Protein AF-A0A662ZJC2-F1 (afdb_monomer_lite)

Foldseek 3Di:
DDDDDDDQDQFKDKDKAAQQDFQLNVQLSCCQRLVWGKFWFAADPVRAADADDPTHTDDRRHGLCRQAPPHHHPGIFIDMDGQQDFQLVVQVRCCVGSRIHMFIAQSLNPGTDDRGDGSNVSVVPDDPQKWKFPDFQAQADFQQSRQVSVCVRLPQKTKWWWQADQAPLHGDDDPRTDTDDRRDGVCRRFHHPQRHGGHIDMGGQQDFQLVVQVCCCVRHRIRMFMAGPPPRHGDDRRDGSVVSNVD

Secondary structure (DSSP, 8-state):
---------TTEEEEEEETTSBHHHHHHHHHHHHS--EEEBPBPTTS-B--STTPPBPPTTSBHHHHBSSPPTT-EEEEEEETTSBHHHHHHHHHHHH-B-EEEBPTTSSSBPPTTSBHHHHHHS--TTEEEEEEEESTT-BHHHHHHHHHHHSTTEEEEEB-B-TTT-PBP-GGG--BPPTTSBGGGSB-TTTSTTEEEEEEETTSBHHHHHHHHHHHH-B-EEEEETTT-PBPPTTSBHHHHHH-

Sequence (247 aa):
MFGGLKKMLFGILEMQVSGDTLVSEFENEFLRVFDIPIRVYNLSKERKIQSGAGGRRASKDALISDVSTIIEKGKSKKISIKDTEKVGDVEKKVESTLGIGVQILCSDGKGFADNNKTLKEIKDIKSDDLISLDVAVNSSTTVNAFTKAFNKACKGVSVRVWCLTKSTGKIMTGARGHFASPETLLKDVSEDNKIAQHGVIVINTADQVKVVKKTFAKMYGLGIEIVTARGGQSVDDDLTIRNVRKG

Organism: NCBI:txid867

Structure (mmCIF, N/CA/C/O backbone):
data_AF-A0A662ZJC2-F1
#
_entry.id   AF-A0A662ZJC2-F1
#
loop_
_atom_site.group_PDB
_atom_site.id
_atom_site.type_symbol
_atom_site.label_atom_id
_atom_site.label_alt_id
_atom_site.label_comp_id
_atom_site.label_asym_id
_atom_site.label_entity_id
_atom_site.label_seq_id
_atom_site.pdbx_PDB_ins_code
_atom_site.Cartn_x
_atom_site.Cartn_y
_atom_site.Cartn_z
_atom_site.occupancy
_atom_site.B_iso_or_equiv
_atom_site.auth_seq_id
_atom_site.auth_comp_id
_atom_site.auth_asym_id
_atom_site.auth_atom_id
_atom_site.pdbx_PDB_model_num
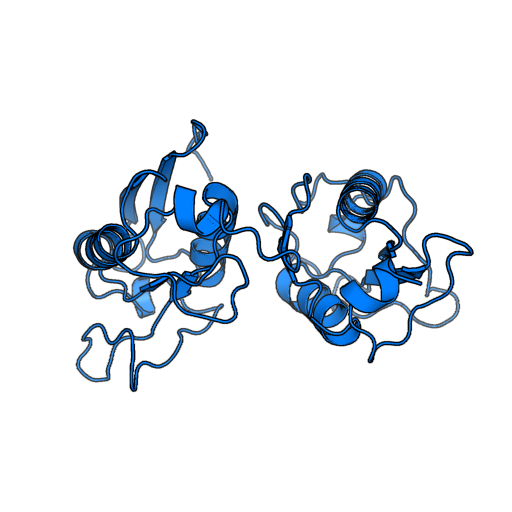ATOM 1 N N . MET A 1 1 ? -8.923 -19.824 8.664 1.00 27.20 1 MET A N 1
ATOM 2 C CA . MET A 1 1 ? -10.228 -19.799 7.968 1.00 27.20 1 MET A CA 1
ATOM 3 C C . MET A 1 1 ? -10.551 -18.351 7.640 1.00 27.20 1 MET A C 1
ATOM 5 O O . MET A 1 1 ? -10.723 -17.582 8.572 1.00 27.20 1 MET A O 1
ATOM 9 N N . PHE A 1 2 ? -10.598 -17.964 6.365 1.00 30.70 2 PHE A N 1
ATOM 10 C CA . PHE A 1 2 ? -11.103 -16.648 5.959 1.00 30.70 2 PHE A CA 1
ATOM 11 C C . PHE A 1 2 ? -12.400 -16.862 5.184 1.00 30.70 2 PHE A C 1
ATOM 13 O O . PHE A 1 2 ? -12.385 -17.292 4.035 1.00 30.70 2 PHE A O 1
ATOM 20 N N . GLY A 1 3 ? -13.521 -16.631 5.861 1.00 35.31 3 GLY A N 1
ATOM 21 C CA . GLY A 1 3 ? -14.852 -16.579 5.273 1.00 35.31 3 GLY A CA 1
ATOM 22 C C . GLY A 1 3 ? -15.370 -15.156 5.407 1.00 35.31 3 GLY A C 1
ATOM 23 O O . GLY A 1 3 ? -15.556 -14.669 6.517 1.00 35.31 3 GLY A O 1
ATOM 24 N N . GLY A 1 4 ? -15.560 -14.484 4.279 1.00 33.44 4 GLY A N 1
ATOM 25 C CA . GLY A 1 4 ? -16.074 -13.121 4.237 1.00 33.44 4 GLY A CA 1
ATOM 26 C C . GLY A 1 4 ? -16.010 -12.575 2.822 1.00 33.44 4 GLY A C 1
ATOM 27 O O . GLY A 1 4 ? -15.093 -11.839 2.475 1.00 33.44 4 GLY A O 1
ATOM 28 N N . LEU A 1 5 ? -16.963 -13.000 1.994 1.00 36.91 5 LEU A N 1
ATOM 29 C CA . LEU A 1 5 ? -17.153 -12.562 0.614 1.00 36.91 5 LEU A CA 1
ATOM 30 C C . LEU A 1 5 ? -17.260 -11.019 0.566 1.00 36.91 5 LEU A C 1
ATOM 32 O O . LEU A 1 5 ? -18.283 -10.458 0.957 1.00 36.91 5 LEU A O 1
ATOM 36 N N . LYS A 1 6 ? -16.214 -10.319 0.106 1.00 45.31 6 LYS A N 1
ATOM 37 C CA . LYS A 1 6 ? -16.263 -8.870 -0.159 1.00 45.31 6 LYS A CA 1
ATOM 38 C C . LYS A 1 6 ? -17.019 -8.629 -1.465 1.00 45.31 6 LYS A C 1
ATOM 40 O O . LYS A 1 6 ? -16.488 -8.892 -2.542 1.00 45.31 6 LYS A O 1
ATOM 45 N N . LYS A 1 7 ? -18.245 -8.103 -1.388 1.00 39.25 7 LYS A N 1
ATOM 46 C CA . LYS A 1 7 ? -18.894 -7.474 -2.547 1.00 39.25 7 LYS A CA 1
ATOM 47 C C . LYS A 1 7 ? -18.223 -6.122 -2.787 1.00 39.25 7 LYS A C 1
ATOM 49 O O . LYS A 1 7 ? -18.443 -5.175 -2.044 1.00 39.25 7 LYS A O 1
ATOM 54 N N . MET A 1 8 ? -17.389 -6.045 -3.818 1.00 40.34 8 MET A N 1
ATOM 55 C CA . MET A 1 8 ? -16.875 -4.781 -4.340 1.00 40.34 8 MET A CA 1
ATOM 56 C C . MET A 1 8 ? -17.991 -4.125 -5.168 1.00 40.34 8 MET A C 1
ATOM 58 O O . MET A 1 8 ? -18.209 -4.495 -6.319 1.00 40.34 8 MET A O 1
ATOM 62 N N . LEU A 1 9 ? -18.734 -3.187 -4.577 1.00 46.81 9 LEU A N 1
ATOM 63 C CA . LEU A 1 9 ? -19.447 -2.167 -5.349 1.00 46.81 9 LEU A CA 1
ATOM 64 C C . LEU A 1 9 ? -18.465 -1.016 -5.584 1.00 46.81 9 LEU A C 1
ATOM 66 O O . LEU A 1 9 ? -17.815 -0.563 -4.642 1.00 46.81 9 LEU A O 1
ATOM 70 N N . PHE A 1 10 ? -18.326 -0.576 -6.837 1.00 55.22 10 PHE A N 1
ATOM 71 C CA . PHE A 1 10 ? -17.487 0.566 -7.210 1.00 55.22 10 PHE A CA 1
ATOM 72 C C . PHE A 1 10 ? -17.756 1.750 -6.264 1.00 55.22 10 PHE A C 1
ATOM 74 O O . PHE A 1 10 ? -18.887 2.222 -6.188 1.00 55.22 10 PHE A O 1
ATOM 81 N N . GLY A 1 11 ? -16.732 2.193 -5.527 1.00 55.84 11 GLY A N 1
ATOM 82 C CA . GLY A 1 11 ? -16.823 3.352 -4.632 1.00 55.84 11 GLY A CA 1
ATOM 83 C C . GLY A 1 11 ? -17.286 3.076 -3.196 1.00 55.84 11 GLY A C 1
ATOM 84 O O . GLY A 1 11 ? -17.511 4.024 -2.452 1.00 55.84 11 GLY A O 1
ATOM 85 N N . ILE A 1 12 ? -17.422 1.819 -2.755 1.00 71.81 12 ILE A N 1
ATOM 86 C CA . ILE A 1 12 ? -17.782 1.500 -1.360 1.00 71.81 12 ILE A CA 1
ATOM 87 C C . ILE A 1 12 ? -16.770 0.521 -0.754 1.00 71.81 12 ILE A C 1
ATOM 89 O O . ILE A 1 12 ? -16.586 -0.592 -1.248 1.00 71.81 12 ILE A O 1
ATOM 93 N N . LEU A 1 13 ? -16.145 0.920 0.355 1.00 66.81 13 LEU A N 1
ATOM 94 C CA . LEU A 1 13 ? -15.392 0.036 1.240 1.00 66.81 13 LEU A CA 1
ATOM 95 C C . LEU A 1 13 ? -16.309 -0.429 2.366 1.00 66.81 13 LEU A C 1
ATOM 97 O O . LEU A 1 13 ? -16.631 0.336 3.272 1.00 66.81 13 LEU A O 1
ATOM 101 N N . GLU A 1 14 ? -16.674 -1.704 2.347 1.00 76.88 14 GLU A N 1
ATOM 102 C CA . GLU A 1 14 ? -17.194 -2.396 3.523 1.00 76.88 14 GLU A CA 1
ATOM 103 C C . GLU A 1 14 ? -16.116 -3.339 4.039 1.00 76.88 14 GLU A C 1
ATOM 105 O O . GLU A 1 14 ? -15.687 -4.263 3.341 1.00 76.88 14 GLU A O 1
ATOM 110 N N . MET A 1 15 ? -15.652 -3.104 5.265 1.00 77.06 15 MET A N 1
ATOM 111 C CA . MET A 1 15 ? -14.633 -3.953 5.866 1.00 77.06 15 MET A CA 1
ATOM 112 C C . MET A 1 15 ? -14.943 -4.282 7.319 1.00 77.06 15 MET A C 1
ATOM 114 O O . MET A 1 15 ? -15.435 -3.460 8.091 1.00 77.06 15 MET A O 1
ATOM 118 N N . GLN A 1 16 ? -14.613 -5.514 7.686 1.00 82.25 16 GLN A N 1
ATOM 119 C CA . GLN A 1 16 ? -14.498 -5.942 9.068 1.00 82.25 16 GLN A CA 1
ATOM 120 C C . GLN A 1 16 ? -13.022 -5.844 9.452 1.00 82.25 16 GLN A C 1
ATOM 122 O O . GLN A 1 16 ? -12.192 -6.548 8.882 1.00 82.25 16 GLN A O 1
ATOM 127 N N . VAL A 1 17 ? -12.699 -4.945 10.377 1.00 86.31 17 VAL A N 1
ATOM 128 C CA . VAL A 1 17 ? -11.340 -4.725 10.883 1.00 86.31 17 VAL A CA 1
ATOM 129 C C . VAL A 1 17 ? -11.194 -5.484 12.192 1.00 86.31 17 VAL A C 1
ATOM 131 O O . VAL A 1 17 ? -11.963 -5.244 13.126 1.00 86.31 17 VAL A O 1
ATOM 134 N N . SER A 1 18 ? -10.245 -6.418 12.252 1.00 90.06 18 SER A N 1
ATOM 135 C CA . SER A 1 18 ? -9.898 -7.132 13.483 1.00 90.06 18 SER A CA 1
ATOM 136 C C . SER A 1 18 ? -8.816 -6.373 14.244 1.00 90.06 18 SER A C 1
ATOM 138 O O . SER A 1 18 ? -7.966 -5.733 13.631 1.00 90.06 18 SER A O 1
ATOM 140 N N . GLY A 1 19 ? -8.795 -6.493 15.570 1.00 88.75 19 GLY A N 1
ATOM 141 C CA . GLY A 1 19 ? -7.671 -6.052 16.390 1.00 88.75 19 GLY A CA 1
ATOM 142 C C . GLY A 1 19 ? -6.370 -6.759 16.014 1.00 88.75 19 GLY A C 1
ATOM 143 O O . GLY A 1 19 ? -5.316 -6.154 16.125 1.00 88.75 19 GLY A O 1
ATOM 144 N N . ASP A 1 20 ? -6.452 -7.989 15.492 1.00 89.12 20 ASP A N 1
ATOM 145 C CA . ASP A 1 20 ? -5.300 -8.765 15.007 1.00 89.12 20 ASP A CA 1
ATOM 146 C C . ASP A 1 20 ? -4.851 -8.396 13.581 1.00 89.12 20 ASP A C 1
ATOM 148 O O . ASP A 1 20 ? -3.886 -8.964 13.076 1.00 89.12 20 ASP A O 1
ATOM 152 N N . THR A 1 21 ? -5.555 -7.489 12.898 1.00 86.75 21 THR A N 1
ATOM 153 C CA . THR A 1 21 ? -5.149 -7.004 11.572 1.00 86.75 21 THR A CA 1
ATOM 154 C C . THR A 1 21 ? -3.879 -6.168 11.706 1.00 86.75 21 THR A C 1
ATOM 156 O O . THR A 1 21 ? -3.769 -5.362 12.631 1.00 86.75 21 THR A O 1
ATOM 159 N N . LEU A 1 22 ? -2.927 -6.322 10.785 1.00 87.38 22 LEU A N 1
ATOM 160 C CA . LEU A 1 22 ? -1.745 -5.459 10.763 1.00 87.38 22 LEU A CA 1
ATOM 161 C C . LEU A 1 22 ? -2.110 -4.065 10.243 1.00 87.38 22 LEU A C 1
ATOM 163 O O . LEU A 1 22 ? -2.924 -3.908 9.332 1.00 87.38 22 LEU A O 1
ATOM 167 N N . VAL A 1 23 ? -1.443 -3.033 10.757 1.00 87.75 23 VAL A N 1
ATOM 168 C CA . VAL A 1 23 ? -1.593 -1.659 10.250 1.00 87.75 23 VAL A CA 1
ATOM 169 C C . VAL A 1 23 ? -1.338 -1.595 8.741 1.00 87.75 23 VAL A C 1
ATOM 171 O O . VAL A 1 23 ? -2.084 -0.940 8.015 1.00 87.75 23 VAL A O 1
ATOM 174 N N . SER A 1 24 ? -0.319 -2.302 8.247 1.00 79.06 24 SER A N 1
ATOM 175 C CA . SER A 1 24 ? -0.022 -2.37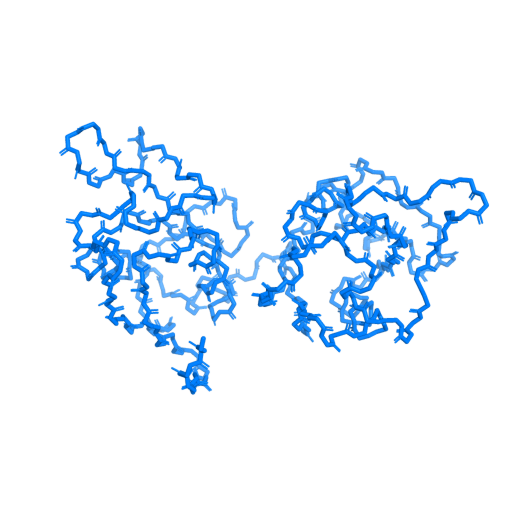5 6.812 1.00 79.06 24 SER A CA 1
ATOM 176 C C . SER A 1 24 ? -1.160 -2.973 5.982 1.00 79.06 24 SER A C 1
ATOM 178 O O . SER A 1 24 ? -1.437 -2.467 4.897 1.00 79.06 24 SER A O 1
ATOM 180 N N . GLU A 1 25 ? -1.843 -4.002 6.480 1.00 81.50 25 GLU A N 1
ATOM 181 C CA . GLU A 1 25 ? -2.993 -4.614 5.806 1.00 81.50 25 GLU A CA 1
ATOM 182 C C . GLU A 1 25 ? -4.168 -3.638 5.717 1.00 81.50 25 GLU A C 1
ATOM 184 O O . GLU A 1 25 ? -4.773 -3.495 4.655 1.00 81.50 25 GLU A O 1
ATOM 189 N N . PHE A 1 26 ? -4.454 -2.913 6.803 1.00 87.50 26 PHE A N 1
ATOM 190 C CA . PHE A 1 26 ? -5.508 -1.899 6.825 1.00 87.50 26 PHE A CA 1
ATOM 191 C C . PHE A 1 26 ? -5.226 -0.746 5.849 1.00 87.50 26 PHE A C 1
ATOM 193 O O . PHE A 1 26 ? -6.090 -0.396 5.043 1.00 87.50 26 PHE A O 1
ATOM 200 N N . GLU A 1 27 ? -4.009 -0.189 5.869 1.00 85.25 27 GLU A N 1
ATOM 201 C CA . GLU A 1 27 ? -3.610 0.881 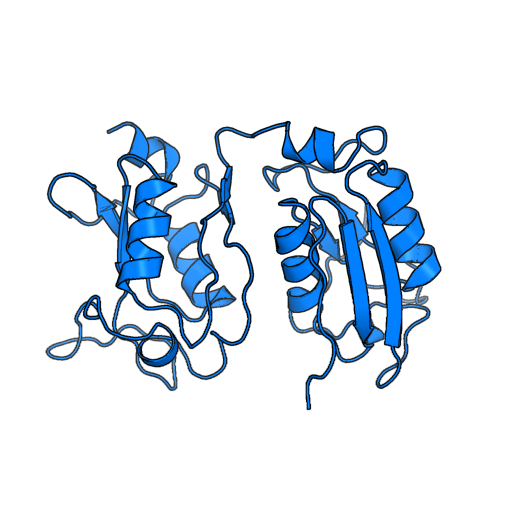4.944 1.00 85.25 27 GLU A CA 1
ATOM 202 C C . GLU A 1 27 ? -3.660 0.411 3.476 1.00 85.25 27 GLU A C 1
ATOM 204 O O . GLU A 1 27 ? -4.134 1.147 2.608 1.00 85.25 27 GLU A O 1
ATOM 209 N N . ASN A 1 28 ? -3.225 -0.823 3.193 1.00 79.19 28 ASN A N 1
ATOM 210 C CA . ASN A 1 28 ? -3.265 -1.402 1.848 1.00 79.19 28 ASN A CA 1
ATOM 211 C C . ASN A 1 28 ? -4.696 -1.644 1.361 1.00 79.19 28 ASN A C 1
ATOM 213 O O . ASN A 1 28 ? -4.981 -1.456 0.181 1.00 79.19 28 ASN A O 1
ATOM 217 N N . GLU A 1 29 ? -5.602 -2.064 2.242 1.00 79.88 29 GLU A N 1
ATOM 218 C CA . GLU A 1 29 ? -6.996 -2.286 1.873 1.00 79.88 29 GLU A CA 1
ATOM 219 C C . GLU A 1 29 ? -7.707 -0.972 1.537 1.00 79.88 29 GLU A C 1
ATOM 221 O O . GLU A 1 29 ? -8.448 -0.911 0.554 1.00 79.88 29 GLU A O 1
ATOM 226 N N . PHE A 1 30 ? -7.445 0.088 2.307 1.00 85.88 30 PHE A N 1
ATOM 227 C CA . PHE A 1 30 ? -7.969 1.419 2.011 1.00 85.88 30 PHE A CA 1
ATOM 228 C C . PHE A 1 30 ? -7.459 1.917 0.651 1.00 85.88 30 PHE A C 1
ATOM 230 O O . PHE A 1 30 ? -8.256 2.319 -0.200 1.00 85.88 30 PHE A O 1
ATOM 237 N N . LEU A 1 31 ? -6.145 1.798 0.414 1.00 80.56 31 LEU A N 1
ATOM 238 C CA . LEU A 1 31 ? -5.520 2.124 -0.869 1.00 80.56 31 LEU A CA 1
ATOM 239 C C . LEU A 1 31 ? -6.135 1.315 -2.016 1.00 80.56 31 LEU A C 1
ATOM 241 O O . LEU A 1 31 ? -6.451 1.870 -3.058 1.00 80.56 31 LEU A O 1
ATOM 245 N N . ARG A 1 32 ? -6.366 0.015 -1.824 1.00 73.75 32 ARG A N 1
ATOM 246 C CA . ARG A 1 32 ? -6.943 -0.868 -2.846 1.00 73.75 32 ARG A CA 1
ATOM 247 C C . ARG A 1 32 ? -8.345 -0.438 -3.278 1.00 73.75 32 ARG A C 1
ATOM 249 O O . ARG A 1 32 ? -8.683 -0.599 -4.447 1.00 73.75 32 ARG A O 1
ATOM 256 N N . VAL A 1 33 ? -9.177 0.032 -2.348 1.00 74.94 33 VAL A N 1
ATOM 257 C CA . VAL A 1 33 ? -10.574 0.384 -2.652 1.00 74.94 33 VAL A CA 1
ATOM 258 C C . VAL A 1 33 ? -10.710 1.809 -3.170 1.00 74.94 33 VAL A C 1
ATOM 260 O O . VAL A 1 33 ? -11.443 2.032 -4.135 1.00 74.94 33 VAL A O 1
ATOM 263 N N . PHE A 1 34 ? -9.997 2.760 -2.571 1.00 80.94 34 PHE A N 1
ATOM 264 C CA . PHE A 1 34 ? -10.146 4.177 -2.904 1.00 80.94 34 PHE A CA 1
ATOM 265 C C . PHE A 1 34 ? -9.047 4.732 -3.800 1.00 80.94 34 PHE A C 1
ATOM 267 O O . PHE A 1 34 ? -9.203 5.840 -4.298 1.00 80.94 34 PHE A O 1
ATOM 274 N N . ASP A 1 35 ? -7.978 3.974 -4.048 1.00 76.06 35 ASP A N 1
ATOM 275 C CA . ASP A 1 35 ? -6.786 4.431 -4.775 1.00 76.06 35 ASP A CA 1
ATOM 276 C C . ASP A 1 35 ? -6.113 5.640 -4.098 1.00 76.06 35 ASP A C 1
ATOM 278 O O . ASP A 1 35 ? -5.531 6.509 -4.742 1.00 76.06 35 ASP A O 1
ATOM 282 N N . ILE A 1 36 ? -6.241 5.714 -2.767 1.00 83.12 36 ILE A N 1
ATOM 283 C CA . ILE A 1 36 ? -5.742 6.811 -1.936 1.00 83.12 36 ILE A CA 1
ATOM 284 C C . ILE A 1 36 ? -4.986 6.240 -0.738 1.00 83.12 36 ILE A C 1
ATOM 286 O O . ILE A 1 36 ? -5.534 5.405 -0.013 1.00 83.12 36 ILE A O 1
ATOM 290 N N . PRO A 1 37 ? -3.744 6.678 -0.485 1.00 83.56 37 PRO A N 1
ATOM 291 C CA . PRO A 1 37 ? -3.004 6.210 0.667 1.00 83.56 37 PRO A CA 1
ATOM 292 C C . PRO A 1 37 ? -3.491 6.892 1.947 1.00 83.56 37 PRO A C 1
ATOM 294 O O . PRO A 1 37 ? -3.826 8.076 1.978 1.00 83.56 37 PRO A O 1
ATOM 297 N N . ILE A 1 38 ? -3.463 6.140 3.041 1.00 88.50 38 ILE A N 1
ATOM 298 C CA . ILE A 1 38 ? -3.695 6.666 4.385 1.00 88.50 38 ILE A CA 1
ATOM 299 C C . ILE A 1 38 ? -2.463 6.453 5.252 1.00 88.50 38 ILE A C 1
ATOM 301 O O . ILE A 1 38 ? -1.596 5.619 4.968 1.00 88.50 38 ILE A O 1
ATOM 305 N N . ARG A 1 39 ? -2.390 7.228 6.329 1.00 88.75 39 ARG A N 1
ATOM 306 C CA . ARG A 1 39 ? -1.396 7.071 7.379 1.00 88.75 39 ARG A CA 1
ATOM 307 C C . ARG A 1 39 ? -2.085 6.792 8.702 1.00 88.75 39 ARG A C 1
ATOM 309 O O . ARG A 1 39 ? -2.878 7.608 9.159 1.00 88.75 39 ARG A O 1
ATOM 316 N N . VAL A 1 40 ? -1.709 5.690 9.338 1.00 92.06 40 VAL A N 1
ATOM 317 C CA . VAL A 1 40 ? -2.137 5.351 10.700 1.00 92.06 40 VAL A CA 1
ATOM 318 C C . VAL A 1 40 ? -1.143 5.897 11.730 1.00 92.06 40 VAL A C 1
ATOM 320 O O . VAL A 1 40 ? 0.078 5.864 11.524 1.00 92.06 40 VAL A O 1
ATOM 323 N N . TYR A 1 41 ? -1.664 6.399 12.847 1.00 93.31 41 TYR A N 1
ATOM 324 C CA . TYR A 1 41 ? -0.896 6.991 13.941 1.00 93.31 41 TYR A CA 1
ATOM 325 C C . TYR A 1 41 ? -0.939 6.134 15.206 1.00 93.31 41 TYR A C 1
ATOM 327 O O . TYR A 1 41 ? -1.932 5.472 15.492 1.00 93.31 41 TYR A O 1
ATOM 335 N N . ASN A 1 42 ? 0.151 6.172 15.972 1.00 90.31 42 ASN A N 1
ATOM 336 C CA . ASN A 1 42 ? 0.184 5.621 17.320 1.00 90.31 42 ASN A CA 1
ATOM 337 C C . ASN A 1 42 ? -0.680 6.463 18.256 1.00 90.31 42 ASN A C 1
ATOM 339 O O . ASN A 1 42 ? -0.800 7.681 18.097 1.00 90.31 42 ASN A O 1
ATOM 343 N N . LEU A 1 43 ? -1.184 5.813 19.298 1.00 89.44 43 LEU A N 1
ATOM 344 C CA . LEU A 1 43 ? -1.730 6.522 20.440 1.00 89.44 43 LEU A CA 1
ATOM 345 C C . LEU A 1 43 ? -0.622 7.277 21.185 1.00 89.44 43 LEU A C 1
ATOM 347 O O . LEU A 1 43 ? 0.548 6.879 21.192 1.00 89.44 43 LEU A O 1
ATOM 351 N N . SER A 1 44 ? -1.001 8.362 21.852 1.00 86.00 44 SER A N 1
ATOM 352 C CA . SER A 1 44 ? -0.136 9.033 22.816 1.00 86.00 44 SER A CA 1
ATOM 353 C C . SER A 1 44 ? 0.141 8.125 24.024 1.00 86.00 44 SER A C 1
ATOM 355 O O . SER A 1 44 ? -0.495 7.085 24.215 1.00 86.00 44 SER A O 1
ATOM 357 N N . LYS A 1 45 ? 1.062 8.541 24.903 1.00 83.38 45 LYS A N 1
ATOM 358 C CA . LYS A 1 45 ? 1.329 7.828 26.168 1.00 83.38 45 LYS A CA 1
ATOM 359 C C . LYS A 1 45 ? 0.079 7.687 27.052 1.00 83.38 45 LYS A C 1
ATOM 361 O O . LYS A 1 45 ? -0.027 6.728 27.802 1.00 83.38 45 LYS A O 1
ATOM 366 N N . GLU A 1 46 ? -0.872 8.608 26.925 1.00 85.81 46 GLU A N 1
ATOM 367 C CA . GLU A 1 46 ? -2.160 8.612 27.636 1.00 85.81 46 GLU A CA 1
ATOM 368 C C . GLU A 1 46 ? -3.246 7.818 26.894 1.00 85.81 46 GLU A C 1
ATOM 370 O O . GLU A 1 46 ? -4.429 7.948 27.200 1.00 85.81 46 GLU A O 1
ATOM 375 N N . ARG A 1 47 ? -2.862 7.034 25.878 1.00 82.31 47 ARG A N 1
ATOM 376 C CA . ARG A 1 47 ? -3.766 6.300 24.985 1.00 82.31 47 ARG A CA 1
ATOM 377 C C . ARG A 1 47 ? -4.793 7.186 24.267 1.00 82.31 47 ARG A C 1
ATOM 379 O O . ARG A 1 47 ? -5.885 6.728 23.949 1.00 82.31 47 ARG A O 1
ATOM 386 N N . LYS A 1 48 ? -4.451 8.444 23.982 1.00 85.88 48 LYS A N 1
ATOM 387 C CA . LYS A 1 48 ? -5.294 9.342 23.175 1.00 85.88 48 LYS A CA 1
ATOM 388 C C . LYS A 1 48 ? -4.876 9.294 21.713 1.00 85.88 48 LYS A C 1
ATOM 390 O O . LYS A 1 48 ? -3.696 9.121 21.406 1.00 85.88 48 LYS A O 1
ATOM 395 N N . ILE A 1 49 ? -5.840 9.476 20.821 1.00 86.25 49 ILE A N 1
ATOM 396 C CA . ILE A 1 49 ? -5.581 9.584 19.388 1.00 86.25 49 ILE A CA 1
ATOM 397 C C . ILE A 1 49 ? -4.853 10.904 19.120 1.00 86.25 49 ILE A C 1
ATOM 399 O O . ILE A 1 49 ? -5.272 11.960 19.586 1.00 86.25 49 ILE A O 1
ATOM 403 N N . GLN A 1 50 ? -3.734 10.831 18.396 1.00 80.19 50 GLN A N 1
ATOM 404 C CA . GLN A 1 50 ? -2.942 11.998 18.018 1.00 80.19 50 GLN A CA 1
ATOM 405 C C . GLN A 1 50 ? -2.564 11.915 16.534 1.00 80.19 50 GLN A C 1
ATOM 407 O O . GLN A 1 50 ? -1.446 11.542 16.172 1.00 80.19 50 GLN A O 1
ATOM 412 N N . SER A 1 51 ? -3.517 12.250 15.666 1.00 76.25 51 SER A N 1
ATOM 413 C CA . SER A 1 51 ? -3.298 12.490 14.237 1.00 76.25 51 SER A CA 1
ATOM 414 C C . SER A 1 51 ? -2.941 13.970 14.018 1.00 76.25 51 SER A C 1
ATOM 416 O O . SER A 1 51 ? -3.639 14.863 14.487 1.00 76.25 51 SER A O 1
ATOM 418 N N . GLY A 1 52 ? -1.818 14.254 13.346 1.00 70.06 52 GLY A N 1
ATOM 419 C CA . GLY A 1 52 ? -1.364 15.623 13.051 1.00 70.06 52 GLY A CA 1
ATOM 420 C C . GLY A 1 52 ? -0.039 16.012 13.717 1.00 70.06 52 GLY A C 1
ATOM 421 O O . GLY A 1 52 ? 0.851 15.178 13.894 1.00 70.06 52 GLY A O 1
ATOM 422 N N . ALA A 1 53 ? 0.129 17.297 14.045 1.00 68.94 53 ALA A N 1
ATOM 423 C CA . ALA A 1 53 ? 1.380 17.822 14.595 1.00 68.94 53 ALA A CA 1
ATOM 424 C C . ALA A 1 53 ? 1.764 17.109 15.909 1.00 68.94 53 ALA A C 1
ATOM 426 O O . ALA A 1 53 ? 0.989 17.046 16.862 1.00 68.94 53 ALA A O 1
ATOM 427 N N . GLY A 1 54 ? 2.969 16.534 15.944 1.00 71.56 54 GLY A N 1
ATOM 428 C CA . GLY A 1 54 ? 3.465 15.741 17.076 1.00 71.56 54 GLY A CA 1
ATOM 429 C C . GLY A 1 54 ? 2.992 14.280 17.109 1.00 71.56 54 GLY A C 1
ATOM 430 O O . GLY A 1 54 ? 3.531 13.494 17.889 1.00 71.56 54 GLY A O 1
ATOM 431 N N . GLY A 1 55 ? 2.057 13.886 16.238 1.00 82.75 55 GLY A N 1
ATOM 432 C CA . GLY A 1 55 ? 1.634 12.499 16.069 1.00 82.75 55 GLY A CA 1
ATOM 433 C C . GLY A 1 55 ? 2.747 11.634 15.477 1.00 82.75 55 GLY A C 1
ATOM 434 O O . GLY A 1 55 ? 3.387 11.995 14.486 1.00 82.75 55 GLY A O 1
ATOM 435 N N . ARG A 1 56 ? 2.985 10.457 16.066 1.00 86.56 56 ARG A N 1
ATOM 436 C CA . ARG A 1 56 ? 3.961 9.489 15.543 1.00 86.56 56 ARG A CA 1
ATOM 437 C C . ARG A 1 56 ? 3.256 8.446 14.698 1.00 86.56 56 ARG A C 1
ATOM 439 O O . ARG A 1 56 ? 2.301 7.829 15.157 1.00 86.56 56 ARG A O 1
ATOM 446 N N . ARG A 1 57 ? 3.758 8.214 13.485 1.00 88.94 57 ARG A N 1
ATOM 447 C CA . ARG A 1 57 ? 3.247 7.153 12.613 1.00 88.94 57 ARG A CA 1
ATOM 448 C C . ARG A 1 57 ? 3.359 5.793 13.309 1.00 88.94 57 ARG A C 1
ATOM 450 O O . ARG A 1 57 ? 4.388 5.498 13.918 1.00 88.94 57 ARG A O 1
ATOM 457 N N . ALA A 1 58 ? 2.320 4.978 13.171 1.00 89.75 58 ALA A N 1
ATOM 458 C CA . ALA A 1 58 ? 2.338 3.594 13.611 1.00 89.75 58 ALA A CA 1
ATOM 459 C C . ALA A 1 58 ? 3.348 2.752 12.820 1.00 89.75 58 ALA A C 1
ATOM 461 O O . ALA A 1 58 ? 3.613 3.005 11.639 1.00 89.75 58 ALA A O 1
ATOM 462 N N . SER A 1 59 ? 3.910 1.734 13.474 1.00 84.75 59 SER A N 1
ATOM 463 C CA . SER A 1 59 ? 4.688 0.722 12.758 1.00 84.75 59 SER A CA 1
ATOM 464 C C . SER A 1 59 ? 3.772 -0.047 11.807 1.00 84.75 59 SER A C 1
ATOM 466 O O . SER A 1 59 ? 2.628 -0.338 12.140 1.00 84.75 59 SER A O 1
ATOM 468 N N . LYS A 1 60 ? 4.289 -0.409 10.632 1.00 80.69 60 LYS A N 1
ATOM 469 C CA . LYS A 1 60 ? 3.567 -1.222 9.639 1.00 80.69 60 LYS A CA 1
ATOM 470 C C . LYS A 1 60 ? 3.242 -2.630 10.149 1.00 80.69 60 LYS A C 1
ATOM 472 O O . LYS A 1 60 ? 2.265 -3.220 9.690 1.00 80.69 60 LYS A O 1
ATOM 477 N N . ASP A 1 61 ? 4.045 -3.103 11.098 1.00 82.31 61 ASP A N 1
ATOM 478 C CA . ASP A 1 61 ? 3.951 -4.431 11.705 1.00 82.31 61 ASP A CA 1
ATOM 479 C C . ASP A 1 61 ? 3.179 -4.407 13.038 1.00 82.31 61 ASP A C 1
ATOM 481 O O . ASP A 1 61 ? 3.046 -5.436 13.692 1.00 82.31 61 ASP A O 1
ATOM 485 N N . ALA A 1 62 ? 2.696 -3.233 13.471 1.00 89.44 62 ALA A N 1
ATOM 486 C CA . ALA A 1 62 ? 1.835 -3.132 14.646 1.00 89.44 62 ALA A CA 1
ATOM 487 C C . ALA A 1 62 ? 0.444 -3.694 14.338 1.00 89.44 62 ALA A C 1
ATOM 489 O O . ALA A 1 62 ? -0.035 -3.603 13.201 1.00 89.44 62 ALA A O 1
ATOM 490 N N . LEU A 1 63 ? -0.217 -4.230 15.361 1.00 93.38 63 LEU A N 1
ATOM 491 C CA . LEU A 1 63 ? -1.603 -4.664 15.258 1.00 93.38 63 LEU A CA 1
ATOM 492 C C . LEU A 1 63 ? -2.541 -3.463 15.399 1.00 93.38 63 LEU A C 1
ATOM 494 O O . LEU A 1 63 ? -2.236 -2.488 16.089 1.00 93.38 63 LEU A O 1
ATOM 498 N N . ILE A 1 64 ? -3.724 -3.544 14.793 1.00 95.19 64 ILE A N 1
ATOM 499 C CA . ILE A 1 64 ? -4.774 -2.533 14.957 1.00 95.19 64 ILE A CA 1
ATOM 500 C C . ILE A 1 64 ? -5.125 -2.348 16.440 1.00 95.19 64 ILE A C 1
ATOM 502 O O . ILE A 1 64 ? -5.348 -1.217 16.869 1.00 95.19 64 ILE A O 1
ATOM 506 N N . SER A 1 65 ? -5.098 -3.416 17.245 1.00 94.38 65 SER A N 1
ATOM 507 C CA . SER A 1 65 ? -5.319 -3.329 18.694 1.00 94.38 65 SER A CA 1
ATOM 508 C C . SER A 1 65 ? -4.286 -2.478 19.439 1.00 94.38 65 SER A C 1
ATOM 510 O O . SER A 1 65 ? -4.592 -1.923 20.494 1.00 94.38 65 SER A O 1
ATOM 512 N N . ASP A 1 66 ? -3.069 -2.349 18.906 1.00 93.38 66 ASP A N 1
ATOM 513 C CA . ASP A 1 66 ? -1.992 -1.583 19.547 1.00 93.38 66 ASP A CA 1
ATOM 514 C C . ASP A 1 66 ? -2.167 -0.073 19.339 1.00 93.38 66 ASP A C 1
ATOM 516 O O . ASP A 1 66 ? -1.714 0.739 20.146 1.00 93.38 66 ASP A O 1
ATOM 520 N N . VAL A 1 67 ? -2.848 0.303 18.255 1.00 94.06 67 VAL A N 1
ATOM 521 C CA . VAL A 1 67 ? -3.067 1.694 17.832 1.00 94.06 67 VAL A CA 1
ATOM 522 C C . VAL A 1 67 ? -4.517 2.146 17.997 1.00 94.06 67 VAL A C 1
ATOM 524 O O . VAL A 1 67 ? -4.858 3.269 17.629 1.00 94.06 67 VAL A O 1
ATOM 527 N N . SER A 1 68 ? -5.368 1.281 18.551 1.00 95.06 68 SER A N 1
ATOM 528 C CA . SER A 1 68 ? -6.787 1.535 18.765 1.00 95.06 68 SER A CA 1
ATOM 529 C C . SER A 1 68 ? -7.115 1.818 20.234 1.00 95.06 68 SER A C 1
ATOM 531 O O . SER A 1 68 ? -6.597 1.189 21.161 1.00 95.06 68 SER A O 1
ATOM 533 N N . THR A 1 69 ? -8.031 2.759 20.459 1.00 93.25 69 THR A N 1
ATOM 534 C CA . THR A 1 69 ? -8.650 3.011 21.768 1.00 93.25 69 THR A CA 1
ATOM 535 C C . THR A 1 69 ? -9.883 2.146 22.041 1.00 93.25 69 THR A C 1
ATOM 537 O O . THR A 1 69 ? -10.367 2.142 23.169 1.00 93.25 69 THR A O 1
ATOM 540 N N . ILE A 1 70 ? -10.401 1.426 21.037 1.00 91.25 70 ILE A N 1
ATOM 541 C CA . ILE A 1 70 ? -11.718 0.761 21.093 1.00 91.25 70 ILE A CA 1
ATOM 542 C C . ILE A 1 70 ? -11.645 -0.730 20.735 1.00 91.25 70 ILE A C 1
ATOM 544 O O . ILE A 1 70 ? -12.413 -1.532 21.264 1.00 91.25 70 ILE A O 1
ATOM 548 N N . ILE A 1 71 ? -10.785 -1.113 19.793 1.00 89.62 71 ILE A N 1
ATOM 549 C CA . ILE A 1 71 ? -10.685 -2.482 19.290 1.00 89.62 71 ILE A CA 1
ATOM 550 C C . ILE A 1 71 ? -9.599 -3.217 20.064 1.00 89.62 71 ILE A C 1
ATOM 552 O O . ILE A 1 71 ? -8.419 -2.896 19.970 1.00 89.62 71 ILE A O 1
ATOM 556 N N . GLU A 1 72 ? -10.008 -4.248 20.790 1.00 90.12 72 GLU A N 1
ATOM 557 C CA . GLU A 1 72 ? -9.107 -5.157 21.491 1.00 90.12 72 GLU A CA 1
ATOM 558 C C . GLU A 1 72 ? -8.643 -6.308 20.587 1.00 90.12 72 GLU A C 1
ATOM 560 O O . GLU A 1 72 ? -9.265 -6.633 19.569 1.00 90.12 72 GLU A O 1
ATOM 565 N N . LYS A 1 73 ? -7.557 -6.973 20.990 1.00 88.75 73 LYS A N 1
ATOM 566 C CA . LYS A 1 73 ? -7.049 -8.181 20.331 1.00 88.75 73 LYS A CA 1
ATOM 567 C C . LYS A 1 73 ? -8.125 -9.280 20.290 1.00 88.75 73 LYS A C 1
ATOM 569 O O . LYS A 1 73 ? -8.840 -9.481 21.270 1.00 88.75 73 LYS A O 1
ATOM 574 N N . GLY A 1 74 ? -8.274 -9.983 19.165 1.00 82.50 74 GLY A N 1
ATOM 575 C CA . GLY A 1 74 ? -9.327 -10.990 18.976 1.00 82.50 74 GLY A CA 1
ATOM 576 C C . GLY A 1 74 ? -10.748 -10.436 18.796 1.00 82.50 74 GLY A C 1
ATOM 577 O O . GLY A 1 74 ? -11.688 -11.212 18.609 1.00 82.50 74 GLY A O 1
ATOM 578 N N . LYS A 1 75 ? -10.947 -9.111 18.849 1.00 90.81 75 LYS A N 1
ATOM 579 C CA . LYS A 1 75 ? -12.232 -8.457 18.561 1.00 90.81 75 LYS A CA 1
ATOM 580 C C . LYS A 1 75 ? -12.205 -7.832 17.176 1.00 90.81 75 LYS A C 1
ATOM 582 O O . LYS A 1 75 ? -11.153 -7.509 16.644 1.00 90.81 75 LYS A O 1
ATOM 587 N N . SER A 1 76 ? -13.379 -7.639 16.585 1.00 89.12 76 SER A N 1
ATOM 588 C CA . SER A 1 76 ? -13.494 -6.970 15.291 1.00 89.12 76 SER A CA 1
ATOM 589 C C . SER A 1 76 ? -14.661 -5.999 15.265 1.00 89.12 76 SER A C 1
ATOM 591 O O . SER A 1 76 ? -15.660 -6.187 15.962 1.00 89.12 76 SER A O 1
ATOM 593 N N . LYS A 1 77 ? -14.535 -4.961 14.440 1.00 91.56 77 LYS A N 1
ATOM 594 C CA . LYS A 1 77 ? -15.606 -4.010 14.152 1.00 91.56 77 LYS A CA 1
ATOM 595 C C . LYS A 1 77 ? -15.786 -3.840 12.657 1.00 91.56 77 LYS A C 1
ATOM 597 O O . LYS A 1 77 ? -14.843 -3.963 11.882 1.00 91.56 77 LYS A O 1
ATOM 602 N N . LYS A 1 78 ? -17.024 -3.575 12.254 1.00 89.38 78 LYS A N 1
ATOM 603 C CA . LYS A 1 78 ? -17.364 -3.275 10.865 1.00 89.38 78 LYS A CA 1
ATOM 604 C C . LYS A 1 78 ? -17.363 -1.768 10.660 1.00 89.38 78 LYS A C 1
ATOM 606 O O . LYS A 1 78 ? -17.868 -1.037 11.506 1.00 89.38 78 LYS A O 1
ATOM 611 N N . ILE A 1 79 ? -16.834 -1.334 9.527 1.00 91.19 79 ILE A N 1
ATOM 612 C CA . ILE A 1 79 ? -16.903 0.046 9.058 1.00 91.19 79 ILE A CA 1
ATOM 613 C C . ILE A 1 79 ? -17.328 0.046 7.586 1.00 91.19 79 ILE A C 1
ATOM 615 O O . ILE A 1 79 ? -16.940 -0.838 6.817 1.00 91.19 79 ILE A O 1
ATOM 619 N N . SER A 1 80 ? -18.147 1.029 7.214 1.00 91.00 80 SER A N 1
ATOM 620 C CA . SER A 1 80 ? -18.524 1.301 5.827 1.00 91.00 80 SER A CA 1
ATOM 621 C C . SER A 1 80 ? -18.141 2.737 5.483 1.00 91.00 80 SER A C 1
ATOM 623 O O . SER A 1 80 ? -18.478 3.675 6.216 1.00 91.00 80 SER A O 1
ATOM 625 N N . ILE A 1 81 ? -17.394 2.885 4.394 1.00 91.50 81 ILE A N 1
ATOM 626 C CA . ILE A 1 81 ? -16.894 4.152 3.865 1.00 91.50 81 ILE A CA 1
ATOM 627 C C . ILE A 1 81 ? -17.278 4.195 2.388 1.00 91.50 81 ILE A C 1
ATOM 629 O O . ILE A 1 81 ? -17.060 3.222 1.666 1.00 91.50 81 ILE A O 1
ATOM 633 N N . LYS A 1 82 ? -17.843 5.308 1.929 1.00 89.94 82 LYS A N 1
ATOM 634 C CA . LY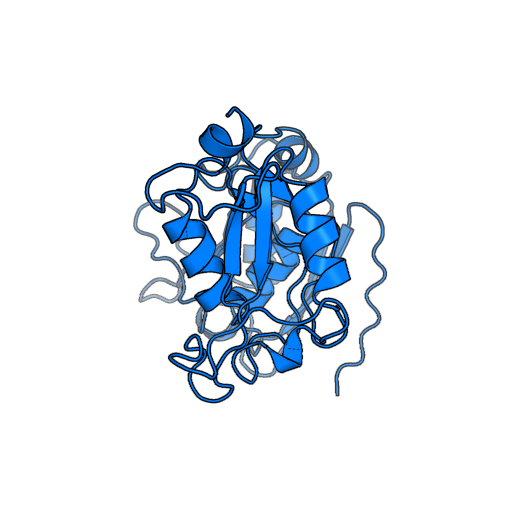S A 1 82 ? -18.129 5.550 0.509 1.00 89.94 82 LYS A CA 1
ATOM 635 C C . LYS A 1 82 ? -17.161 6.581 -0.056 1.00 89.94 82 LYS A C 1
ATOM 637 O O . LYS A 1 82 ? -16.738 7.494 0.647 1.00 89.94 82 LYS A O 1
ATOM 642 N N . ASP A 1 83 ? -16.844 6.467 -1.338 1.00 86.75 83 ASP A N 1
ATOM 643 C CA . ASP A 1 83 ? -15.943 7.387 -2.029 1.00 86.75 83 ASP A CA 1
ATOM 644 C C . ASP A 1 83 ? -16.524 8.806 -2.159 1.00 86.75 83 ASP A C 1
ATOM 646 O O . ASP A 1 83 ? -15.785 9.780 -2.277 1.00 86.75 83 ASP A O 1
ATOM 650 N N . THR A 1 84 ? -17.845 8.939 -2.060 1.00 90.00 84 THR A N 1
ATOM 651 C CA . THR A 1 84 ? -18.560 10.219 -2.008 1.00 90.00 84 THR A CA 1
ATOM 652 C C . THR A 1 84 ? -18.464 10.927 -0.655 1.00 90.00 84 THR A C 1
ATOM 654 O O . THR A 1 84 ? -18.975 12.035 -0.521 1.00 90.00 84 THR A O 1
ATOM 657 N N . GLU A 1 85 ? -17.895 10.299 0.377 1.00 93.69 85 GLU A N 1
ATOM 658 C CA . GLU A 1 85 ? -17.730 10.930 1.689 1.00 93.69 85 GLU A CA 1
ATOM 659 C C . GLU A 1 85 ? -16.519 11.859 1.709 1.00 93.69 85 GLU A C 1
ATOM 661 O O . GLU A 1 85 ? -15.501 11.590 1.064 1.00 93.69 85 GLU A O 1
ATOM 666 N N . LYS A 1 86 ? -16.625 12.952 2.473 1.00 95.38 86 LYS A N 1
ATOM 667 C CA . LYS A 1 86 ? -15.529 13.901 2.668 1.00 95.38 86 LYS A CA 1
ATOM 668 C C . LYS A 1 86 ? -14.416 13.286 3.502 1.00 95.38 86 LYS A C 1
ATOM 670 O O . LYS A 1 86 ? -14.685 12.585 4.473 1.00 95.38 86 LYS A O 1
ATOM 675 N N . VAL A 1 87 ? -13.174 13.627 3.178 1.00 93.19 87 VAL A N 1
ATOM 676 C CA . VAL A 1 87 ? -11.968 13.195 3.896 1.00 93.19 87 VAL A CA 1
ATOM 677 C C . VAL A 1 87 ? -12.115 13.382 5.406 1.00 93.19 87 VAL A C 1
ATOM 679 O O . VAL A 1 87 ? -11.964 12.419 6.153 1.00 93.19 87 VAL A O 1
ATOM 682 N N . GLY A 1 88 ? -12.510 14.577 5.859 1.00 93.00 88 GLY A N 1
ATOM 683 C CA . GLY A 1 88 ? -12.646 14.852 7.291 1.00 93.00 88 GLY A CA 1
ATOM 684 C C . GLY A 1 88 ? -13.729 14.011 7.980 1.00 93.00 88 GLY A C 1
ATOM 685 O O . GLY A 1 88 ? -13.592 13.674 9.156 1.00 93.00 88 GLY A O 1
ATOM 686 N N . ASP A 1 89 ? -14.788 13.636 7.260 1.00 96.50 89 ASP A N 1
ATOM 687 C CA . ASP A 1 89 ? -15.851 12.777 7.793 1.00 96.50 89 ASP A CA 1
ATOM 688 C C . ASP A 1 89 ? -15.391 11.319 7.872 1.00 96.50 89 ASP A C 1
ATOM 690 O O . ASP A 1 89 ? -15.692 10.619 8.840 1.00 96.50 89 ASP A O 1
ATOM 694 N N . VAL A 1 90 ? -14.598 10.872 6.895 1.00 95.25 90 VAL A N 1
ATOM 695 C CA . VAL A 1 90 ? -13.998 9.536 6.892 1.00 95.25 90 VAL A CA 1
ATOM 696 C C . VAL A 1 90 ? -12.994 9.378 8.032 1.00 95.25 90 VAL A C 1
ATOM 698 O O . VAL A 1 90 ? -13.069 8.387 8.756 1.00 95.25 90 VAL A O 1
ATOM 701 N N . GLU A 1 91 ? -12.101 10.349 8.246 1.00 94.75 91 GLU A N 1
ATOM 702 C CA . GLU A 1 91 ? -11.140 10.319 9.360 1.00 94.75 91 GLU A CA 1
ATOM 703 C C . GLU A 1 91 ? -11.860 10.222 10.711 1.00 94.75 91 GLU A C 1
ATOM 705 O O . GLU A 1 91 ? -11.573 9.325 11.506 1.00 94.75 91 GLU A O 1
ATOM 710 N N . LYS A 1 92 ? -12.884 11.060 10.928 1.00 95.19 92 LYS A N 1
ATOM 711 C CA . LYS A 1 92 ? -13.728 11.010 12.134 1.00 95.19 92 LYS A CA 1
ATOM 712 C C . LYS A 1 92 ? -14.478 9.690 12.274 1.00 95.19 92 LYS A C 1
ATOM 714 O O . LYS A 1 92 ? -14.655 9.192 13.387 1.00 95.19 92 LYS A O 1
ATOM 719 N N . LYS A 1 93 ? -14.953 9.108 11.170 1.00 95.06 93 LYS A N 1
ATOM 720 C CA . LYS A 1 93 ? -15.651 7.817 11.194 1.00 95.06 93 LYS A CA 1
ATOM 721 C C . LYS A 1 93 ? -14.706 6.686 11.587 1.00 95.06 93 LYS A C 1
ATOM 723 O O . LYS A 1 93 ? -15.082 5.845 12.401 1.00 95.06 93 LYS A O 1
ATOM 728 N N . VAL A 1 94 ? -13.489 6.672 11.046 1.00 94.44 94 VAL A N 1
ATOM 729 C CA . VAL A 1 94 ? -12.449 5.704 11.418 1.00 94.44 94 VAL A CA 1
ATOM 730 C C . VAL A 1 94 ? -12.092 5.848 12.897 1.00 94.44 94 VAL A C 1
ATOM 732 O O . VAL A 1 94 ? -12.084 4.849 13.616 1.00 94.44 94 VAL A O 1
ATOM 735 N N . GLU A 1 95 ? -11.899 7.074 13.374 1.00 94.56 95 GLU A N 1
ATOM 736 C CA . GLU A 1 95 ? -11.631 7.358 14.783 1.00 94.56 95 GLU A CA 1
ATOM 737 C C . GLU A 1 95 ? -12.776 6.894 15.697 1.00 94.56 95 GLU A C 1
ATOM 739 O O . GLU A 1 95 ? -12.555 6.106 16.610 1.00 94.56 95 GLU A O 1
ATOM 744 N N . SER A 1 96 ? -14.014 7.303 15.431 1.00 94.25 96 SER A N 1
ATOM 745 C CA . SER A 1 96 ? -15.164 6.962 16.284 1.00 94.25 96 SER A CA 1
ATOM 746 C C . SER A 1 96 ? -15.553 5.480 16.236 1.00 94.25 96 SER A C 1
ATOM 748 O O . SER A 1 96 ? -15.986 4.916 17.242 1.00 94.25 96 SER A O 1
ATOM 750 N N . THR A 1 97 ? -15.400 4.825 15.082 1.00 93.75 97 THR A N 1
ATOM 751 C CA . THR A 1 97 ? -15.824 3.427 14.899 1.00 93.75 97 THR A CA 1
ATOM 752 C C . THR A 1 97 ? -14.737 2.452 15.327 1.00 93.75 97 THR A C 1
ATOM 754 O O . THR A 1 97 ? -15.034 1.450 15.983 1.00 93.75 97 THR A O 1
ATOM 757 N N . LEU A 1 98 ? -13.488 2.728 14.943 1.00 93.56 98 LEU A N 1
ATOM 758 C CA . LEU A 1 98 ? -12.359 1.825 15.144 1.00 93.56 98 LEU A CA 1
ATOM 759 C C . LEU A 1 98 ? -11.414 2.280 16.255 1.00 93.56 98 LEU A C 1
ATOM 761 O O . LEU A 1 98 ? -10.587 1.480 16.671 1.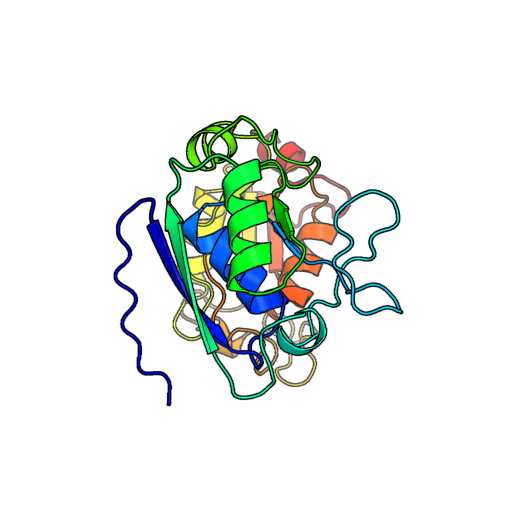00 93.56 98 LEU A O 1
ATOM 765 N N . GLY A 1 99 ? -11.509 3.515 16.748 1.00 93.31 99 GLY A N 1
ATOM 766 C CA . GLY A 1 99 ? -10.616 4.046 17.782 1.00 93.31 99 GLY A CA 1
ATOM 767 C C . GLY A 1 99 ? -9.215 4.381 17.274 1.00 93.31 99 GLY A C 1
ATOM 768 O O . GLY A 1 99 ? -8.281 4.379 18.068 1.00 93.31 99 GLY A O 1
ATOM 769 N N . ILE A 1 100 ? -9.043 4.595 15.968 1.00 94.19 100 ILE A N 1
ATOM 770 C CA . ILE A 1 100 ? -7.731 4.738 15.321 1.00 94.19 100 ILE A CA 1
ATOM 771 C C . ILE A 1 100 ? -7.586 6.147 14.753 1.00 94.19 100 ILE A C 1
ATOM 773 O O . ILE A 1 100 ? -8.454 6.613 14.019 1.00 94.19 100 ILE A O 1
ATOM 777 N N . GLY A 1 101 ? -6.449 6.789 15.022 1.00 94.44 101 GLY A N 1
ATOM 778 C CA . GLY A 1 101 ? -6.069 8.027 14.349 1.00 94.44 101 GLY A CA 1
ATOM 779 C C . GLY A 1 101 ? -5.545 7.762 12.948 1.00 94.44 101 GLY A C 1
ATOM 780 O O . GLY A 1 101 ? -4.506 7.114 12.787 1.00 94.44 101 GLY A O 1
ATOM 781 N N . VAL A 1 102 ? -6.220 8.305 11.940 1.00 93.56 102 VAL A N 1
ATOM 782 C CA . VAL A 1 102 ? -5.767 8.252 10.548 1.00 93.56 102 VAL A CA 1
ATOM 783 C C . VAL A 1 102 ? -5.654 9.646 9.956 1.00 93.56 102 VAL A C 1
ATOM 785 O O . VAL A 1 102 ? -6.351 10.560 10.383 1.00 93.56 102 VAL A O 1
ATOM 788 N N . GLN A 1 103 ? -4.770 9.797 8.974 1.00 91.81 103 GLN A N 1
ATOM 789 C CA . GLN A 1 103 ? -4.830 10.913 8.037 1.00 91.81 103 GLN A CA 1
ATOM 790 C C . GLN A 1 103 ? -4.851 10.397 6.610 1.00 91.81 103 GLN A C 1
ATOM 792 O O . GLN A 1 103 ? -4.036 9.540 6.244 1.00 91.81 103 GLN A O 1
ATOM 797 N N . ILE A 1 104 ? -5.765 10.931 5.813 1.00 91.19 104 ILE A N 1
ATOM 798 C CA . ILE A 1 104 ? -5.864 10.638 4.392 1.00 91.19 104 ILE A CA 1
ATOM 799 C C . ILE A 1 104 ? -4.889 11.545 3.651 1.00 91.19 104 ILE A C 1
ATOM 801 O O . ILE A 1 104 ? -4.804 12.752 3.885 1.00 91.19 104 ILE A O 1
ATOM 805 N N . LEU A 1 105 ? -4.100 10.946 2.770 1.00 84.25 105 LEU A N 1
ATOM 806 C CA . LEU A 1 105 ? -3.153 11.678 1.948 1.00 84.25 105 LEU A CA 1
ATOM 807 C C . LEU A 1 105 ? -3.822 12.079 0.631 1.00 84.25 105 LEU A C 1
ATOM 809 O O . LEU A 1 105 ? -4.794 11.461 0.198 1.00 84.25 105 LEU A O 1
ATOM 813 N N . CYS A 1 106 ? -3.286 13.104 -0.029 1.00 77.25 106 CYS A N 1
ATOM 814 C CA . CYS A 1 106 ? -3.543 13.308 -1.450 1.00 77.25 106 CYS A CA 1
ATOM 815 C C . CYS A 1 106 ? -3.221 12.017 -2.205 1.00 77.25 106 CYS A C 1
ATOM 817 O O . CYS A 1 106 ? -2.407 11.222 -1.722 1.00 77.25 1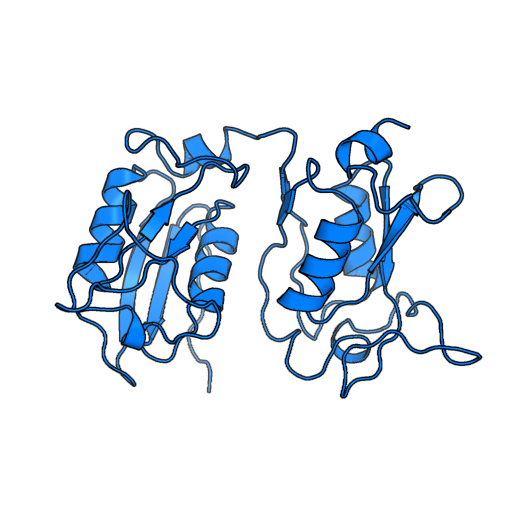06 CYS A O 1
ATOM 819 N N . SER A 1 107 ? -3.814 11.840 -3.392 1.00 69.06 107 SER A N 1
ATOM 820 C CA . SER A 1 107 ? -3.520 10.691 -4.253 1.00 69.06 107 SER A CA 1
ATOM 821 C C . SER A 1 107 ? -2.013 10.452 -4.281 1.00 69.06 107 SER A C 1
ATOM 823 O O . SER A 1 107 ? -1.598 9.411 -3.799 1.00 69.06 107 SER A O 1
ATOM 825 N N . ASP A 1 108 ? -1.212 11.476 -4.617 1.00 59.72 108 ASP A N 1
ATOM 826 C CA . ASP A 1 108 ? 0.263 11.495 -4.682 1.00 59.72 108 ASP A CA 1
ATOM 827 C C . ASP A 1 108 ? 1.068 11.064 -3.451 1.00 59.72 108 ASP A C 1
ATOM 829 O O . ASP A 1 108 ? 2.285 10.883 -3.559 1.00 59.72 108 ASP A O 1
ATOM 833 N N . GLY A 1 109 ? 0.425 10.899 -2.296 1.00 62.69 109 GLY A N 1
ATOM 834 C CA . GLY A 1 109 ? 1.060 10.511 -1.043 1.00 62.69 109 GLY A CA 1
ATOM 835 C C . GLY A 1 109 ? 2.031 11.545 -0.462 1.00 62.69 109 GLY A C 1
ATOM 836 O O . GLY A 1 109 ? 2.661 11.258 0.560 1.00 62.69 109 GLY A O 1
ATOM 837 N N . LYS A 1 110 ? 2.180 12.726 -1.082 1.00 60.75 110 LYS A N 1
ATOM 838 C CA . LYS A 1 110 ? 3.135 13.773 -0.677 1.00 60.75 110 LYS A CA 1
ATOM 839 C C . LYS A 1 110 ? 2.520 14.758 0.315 1.00 60.75 110 LYS A C 1
ATOM 841 O O . LYS A 1 110 ? 3.238 15.283 1.164 1.00 60.75 110 LYS A O 1
ATOM 846 N N . GLY A 1 111 ? 1.210 14.988 0.227 1.00 73.00 111 GLY A N 1
ATOM 847 C CA . GLY A 1 111 ? 0.463 15.901 1.097 1.00 73.00 111 GLY A CA 1
ATOM 848 C C . GLY A 1 111 ? -0.725 15.244 1.796 1.00 73.00 111 GLY A C 1
ATOM 849 O O . GLY A 1 111 ? -1.105 14.122 1.471 1.00 73.00 111 GLY A O 1
ATOM 850 N N . PHE A 1 112 ? -1.316 15.957 2.756 1.00 82.50 112 PHE A N 1
ATOM 851 C CA . PHE A 1 112 ? -2.610 15.584 3.329 1.00 82.50 112 PHE A CA 1
ATOM 852 C C . PHE A 1 112 ? -3.732 16.034 2.404 1.00 82.50 112 PHE A C 1
ATOM 854 O O . PHE A 1 112 ? -3.676 17.133 1.848 1.00 82.50 112 PHE A O 1
ATOM 861 N N . ALA A 1 113 ? -4.731 15.174 2.244 1.00 85.50 113 ALA A N 1
ATOM 862 C CA . ALA A 1 113 ? -5.911 15.511 1.478 1.00 85.50 113 ALA A CA 1
ATOM 863 C C . ALA A 1 113 ? -6.697 16.633 2.171 1.00 85.50 113 ALA A C 1
ATOM 865 O O . ALA A 1 113 ? -6.713 16.743 3.395 1.00 85.50 113 ALA A O 1
ATOM 866 N N . ASP A 1 114 ? -7.359 17.473 1.378 1.00 83.44 114 ASP A N 1
ATOM 867 C CA . ASP A 1 114 ? -8.246 18.506 1.910 1.00 83.44 114 ASP A CA 1
ATOM 868 C C . ASP A 1 114 ? -9.479 17.853 2.544 1.00 83.44 114 ASP A C 1
ATOM 870 O O . ASP A 1 114 ? -10.228 17.142 1.870 1.00 83.44 114 ASP A O 1
ATOM 874 N N . ASN A 1 115 ? -9.714 18.145 3.824 1.00 89.38 115 ASN A N 1
ATOM 875 C CA . ASN A 1 115 ? -10.824 17.609 4.609 1.00 89.38 115 ASN A CA 1
ATOM 876 C C . ASN A 1 115 ? -12.205 17.883 4.000 1.00 89.38 115 ASN A C 1
ATOM 878 O O . ASN A 1 115 ? -13.150 17.158 4.313 1.00 89.38 115 ASN A O 1
ATOM 882 N N . ASN A 1 116 ? -12.334 18.907 3.151 1.00 90.44 116 ASN A N 1
ATOM 883 C CA . ASN A 1 116 ? -13.592 19.272 2.503 1.00 90.44 116 ASN A CA 1
ATOM 884 C C . ASN A 1 116 ? -13.857 18.532 1.190 1.00 90.44 116 ASN A C 1
ATOM 886 O O . ASN A 1 116 ? -14.994 18.572 0.713 1.00 90.44 116 ASN A O 1
ATOM 890 N N . LYS A 1 117 ? -12.845 17.868 0.622 1.00 88.69 117 LYS A N 1
ATOM 891 C CA . LYS A 1 117 ? -12.973 17.081 -0.607 1.00 88.69 117 LYS A CA 1
ATOM 892 C C . LYS A 1 117 ? -13.416 15.662 -0.298 1.00 88.69 117 LYS A C 1
ATOM 894 O O . LYS A 1 117 ? -13.089 15.101 0.747 1.00 88.69 117 LYS A O 1
ATOM 899 N N . THR A 1 118 ? -14.153 15.074 -1.226 1.00 91.25 118 THR A N 1
ATOM 900 C CA . THR A 1 118 ? -14.531 13.662 -1.191 1.00 91.25 118 THR A CA 1
ATOM 901 C C . THR A 1 118 ? -13.361 12.763 -1.572 1.00 91.25 118 THR A C 1
ATOM 903 O O . THR A 1 118 ? -12.456 13.192 -2.290 1.00 91.25 118 THR A O 1
ATOM 906 N N . LEU A 1 119 ? -13.368 11.499 -1.139 1.00 89.25 119 LEU A N 1
ATOM 907 C CA . LEU A 1 119 ? -12.355 10.532 -1.586 1.00 89.25 119 LEU A CA 1
ATOM 908 C C . LEU A 1 119 ? -12.340 10.424 -3.118 1.00 89.25 119 LEU A C 1
ATOM 910 O O . LEU A 1 119 ? -11.279 10.373 -3.726 1.00 89.25 119 LEU A O 1
ATOM 914 N N . LYS A 1 120 ? -13.504 10.469 -3.767 1.00 87.31 120 LYS A N 1
ATOM 915 C CA . LYS A 1 120 ? -13.597 10.482 -5.226 1.00 87.31 120 LYS A CA 1
ATOM 916 C C . LYS A 1 120 ? -12.866 11.680 -5.835 1.00 87.31 120 LYS A C 1
ATOM 918 O O . LYS A 1 120 ? -12.066 11.497 -6.743 1.00 87.31 120 LYS A O 1
ATOM 923 N N . GLU A 1 121 ? -13.074 12.886 -5.309 1.00 83.00 121 GLU A N 1
ATOM 924 C CA . GLU A 1 121 ? -12.362 14.079 -5.783 1.00 83.00 121 GLU A CA 1
ATOM 925 C C . GLU A 1 121 ? -10.856 13.996 -5.521 1.00 83.00 121 GLU A C 1
ATOM 927 O O . GLU A 1 121 ? -10.074 14.402 -6.372 1.00 83.00 121 GLU A O 1
ATOM 932 N N . ILE A 1 122 ? -10.423 13.448 -4.381 1.00 82.94 122 ILE A N 1
ATOM 933 C CA . ILE A 1 122 ? -8.994 13.241 -4.093 1.00 82.94 122 ILE A CA 1
ATOM 934 C C . ILE A 1 122 ? -8.358 12.257 -5.074 1.00 82.94 122 ILE A C 1
ATOM 936 O O . ILE A 1 122 ? -7.235 12.485 -5.521 1.00 82.94 122 ILE A O 1
ATOM 940 N N . LYS A 1 123 ? -9.078 11.196 -5.439 1.00 77.00 123 LYS A N 1
ATOM 941 C CA . LYS A 1 123 ? -8.651 10.233 -6.456 1.00 77.00 123 LYS A CA 1
ATOM 942 C C . LYS A 1 123 ? -8.593 10.870 -7.846 1.00 77.00 123 LYS A C 1
ATOM 944 O O . LYS A 1 123 ? -7.632 10.659 -8.585 1.00 77.00 123 LYS A O 1
ATOM 949 N N . ASP A 1 124 ? -9.618 11.640 -8.202 1.00 70.38 124 ASP A N 1
ATOM 950 C CA . ASP A 1 124 ? -9.741 12.289 -9.509 1.00 70.38 124 ASP A CA 1
ATOM 951 C C . ASP A 1 124 ? -8.763 13.460 -9.672 1.00 70.38 124 ASP A C 1
ATOM 953 O O . ASP A 1 124 ? -8.403 13.808 -10.801 1.00 70.38 124 ASP A O 1
ATOM 957 N N . ILE A 1 125 ? -8.239 14.004 -8.565 1.00 63.62 125 ILE A N 1
ATOM 958 C CA . ILE A 1 125 ? -6.981 14.758 -8.547 1.00 63.62 125 ILE A CA 1
ATOM 959 C C . ILE A 1 125 ? -5.864 13.756 -8.836 1.00 63.62 125 ILE A C 1
ATOM 961 O O . ILE A 1 125 ? -5.111 13.328 -7.964 1.00 63.62 125 ILE A O 1
ATOM 965 N N . LYS A 1 126 ? -5.772 13.341 -10.097 1.00 53.44 126 LYS A N 1
ATOM 966 C CA . LYS A 1 126 ? -4.641 12.581 -10.597 1.00 53.44 126 LYS A CA 1
ATOM 967 C C . LYS A 1 126 ? -3.424 13.471 -10.471 1.00 53.44 126 LYS A C 1
ATOM 969 O O . LYS A 1 126 ? -3.270 14.444 -11.203 1.00 53.44 126 LYS A O 1
ATOM 974 N N . SER A 1 127 ? -2.537 13.117 -9.558 1.00 57.97 127 SER A N 1
ATOM 975 C CA . SER A 1 127 ? -1.149 13.450 -9.791 1.00 57.97 127 SER A CA 1
ATOM 976 C C . SER A 1 127 ? -0.702 12.616 -10.981 1.00 57.97 127 SER A C 1
ATOM 978 O O . SER A 1 127 ? -0.805 11.391 -10.932 1.00 57.97 127 SER A O 1
ATOM 980 N N . ASP A 1 128 ? -0.189 13.259 -12.033 1.00 61.47 128 ASP A N 1
ATOM 981 C CA . ASP A 1 128 ? 0.484 12.582 -13.159 1.00 61.47 128 ASP A CA 1
ATOM 982 C C . ASP A 1 128 ? 1.604 11.633 -12.692 1.00 61.47 128 ASP A C 1
ATOM 984 O O . ASP A 1 128 ? 2.130 10.823 -13.471 1.00 61.47 128 ASP A O 1
ATOM 988 N N . ASP A 1 129 ? 1.969 11.739 -11.412 1.00 67.56 129 ASP A N 1
ATOM 989 C CA . ASP A 1 129 ? 2.926 10.882 -10.766 1.00 67.56 129 ASP A CA 1
ATOM 990 C C . ASP A 1 129 ? 2.382 9.531 -10.368 1.00 67.56 129 ASP A C 1
ATOM 992 O O . ASP A 1 129 ? 3.155 8.587 -10.426 1.00 67.56 129 ASP A O 1
ATOM 996 N N . LEU A 1 130 ? 1.119 9.386 -9.980 1.00 67.44 130 LEU A N 1
ATOM 997 C CA . LEU A 1 130 ? 0.657 8.099 -9.476 1.00 67.44 130 LEU A CA 1
ATOM 998 C C . LEU A 1 130 ? 0.046 7.229 -10.544 1.00 67.44 130 LEU A C 1
ATOM 1000 O O . LEU A 1 130 ? -0.799 7.646 -11.333 1.00 67.44 130 LEU A O 1
ATOM 1004 N N . ILE A 1 131 ? 0.484 5.979 -10.527 1.00 75.25 131 ILE A N 1
ATOM 1005 C CA . ILE A 1 131 ? 0.066 4.975 -11.480 1.00 75.25 131 ILE A CA 1
ATOM 1006 C C . ILE A 1 131 ? -0.291 3.709 -10.726 1.00 75.25 131 ILE A C 1
ATOM 1008 O O . ILE A 1 131 ? 0.565 3.081 -10.104 1.00 75.25 131 ILE A O 1
ATOM 1012 N N . SER A 1 132 ? -1.547 3.313 -10.849 1.00 75.56 132 SER A N 1
ATOM 1013 C CA . SER A 1 132 ? -2.063 2.088 -10.257 1.00 75.56 132 SER A CA 1
ATOM 1014 C C . SER A 1 132 ? -1.939 0.940 -11.252 1.00 75.56 132 SER A C 1
ATOM 1016 O O . SER A 1 132 ? -2.287 1.069 -12.430 1.00 75.56 132 SER A O 1
ATOM 1018 N N . LEU A 1 133 ? -1.400 -0.186 -10.794 1.00 80.19 133 LEU A N 1
ATOM 1019 C CA . LEU A 1 133 ? -1.297 -1.393 -11.594 1.00 80.19 133 LEU A CA 1
ATOM 1020 C C . LEU A 1 133 ? -2.630 -2.128 -11.568 1.00 80.19 133 LEU A C 1
ATOM 1022 O O . LEU A 1 133 ? -3.129 -2.503 -10.509 1.00 80.19 133 LEU A O 1
ATOM 1026 N N . ASP A 1 134 ? -3.167 -2.385 -12.754 1.00 77.19 134 ASP A N 1
ATOM 1027 C CA . ASP A 1 134 ? -4.403 -3.143 -12.961 1.00 77.19 134 ASP A CA 1
ATOM 1028 C C . ASP A 1 134 ? -4.150 -4.660 -12.855 1.00 77.19 134 ASP A C 1
ATOM 1030 O O . ASP A 1 134 ? -4.418 -5.442 -13.765 1.00 77.19 134 ASP A O 1
ATOM 1034 N N . VAL A 1 135 ? -3.499 -5.068 -11.763 1.00 79.69 135 VAL A N 1
ATOM 1035 C CA . VAL A 1 135 ? -3.215 -6.461 -11.421 1.00 79.69 135 VAL A CA 1
ATOM 1036 C C . VAL A 1 135 ? -3.068 -6.585 -9.910 1.00 79.69 135 VAL A C 1
ATOM 1038 O O . VAL A 1 135 ? -2.412 -5.769 -9.262 1.00 79.69 135 VAL A O 1
ATOM 1041 N N . ALA A 1 136 ? -3.659 -7.629 -9.339 1.00 76.88 136 ALA A N 1
ATOM 1042 C CA . ALA A 1 136 ? -3.405 -7.983 -7.951 1.00 76.88 136 ALA A CA 1
ATOM 1043 C C . ALA A 1 136 ? -2.031 -8.656 -7.828 1.00 76.88 136 ALA A C 1
ATOM 1045 O O . ALA A 1 136 ? -1.686 -9.513 -8.645 1.00 76.88 136 ALA A O 1
ATOM 1046 N N . VAL A 1 137 ? -1.270 -8.334 -6.783 1.00 79.25 137 VAL A N 1
ATOM 1047 C CA . VAL A 1 137 ? -0.031 -9.056 -6.458 1.00 79.25 137 VAL A CA 1
ATOM 1048 C C . VAL A 1 137 ? -0.317 -10.078 -5.378 1.00 79.25 137 VAL A C 1
ATOM 1050 O O . VAL A 1 137 ? -0.392 -9.777 -4.189 1.00 79.25 137 VAL A O 1
ATOM 1053 N N . ASN A 1 138 ? -0.525 -11.311 -5.829 1.00 82.38 138 ASN A N 1
ATOM 1054 C CA . ASN A 1 138 ? -0.837 -12.443 -4.976 1.00 82.38 138 ASN A CA 1
ATOM 1055 C C . ASN A 1 138 ? -0.122 -13.713 -5.461 1.00 82.38 138 ASN A C 1
ATOM 1057 O O . ASN A 1 138 ? 0.578 -13.722 -6.474 1.00 82.38 138 ASN A O 1
ATOM 1061 N N . SER A 1 139 ? -0.331 -14.806 -4.731 1.00 84.19 139 SER A N 1
ATOM 1062 C CA . SER A 1 139 ? 0.345 -16.083 -4.947 1.00 84.19 139 SER A CA 1
ATOM 1063 C C . SER A 1 139 ? -0.042 -16.825 -6.235 1.00 84.19 139 SER A C 1
ATOM 1065 O O . SER A 1 139 ? 0.644 -17.772 -6.619 1.00 84.19 139 SER A O 1
ATOM 1067 N N . SER A 1 140 ? -1.119 -16.407 -6.901 1.00 87.75 140 SER A N 1
ATOM 1068 C CA . SER A 1 140 ? -1.597 -16.958 -8.177 1.00 87.75 140 SER A CA 1
ATOM 1069 C C . SER A 1 140 ? -1.269 -16.079 -9.388 1.00 87.75 140 SER A C 1
ATOM 1071 O O . SER A 1 140 ? -1.435 -16.515 -10.524 1.00 87.75 140 SER A O 1
ATOM 1073 N N . THR A 1 141 ? -0.786 -14.855 -9.169 1.00 89.88 141 THR A N 1
ATOM 1074 C CA . THR A 1 141 ? -0.396 -13.950 -10.252 1.00 89.88 141 THR A CA 1
ATOM 1075 C C . THR A 1 141 ? 0.884 -14.454 -10.913 1.00 89.88 141 THR A C 1
ATOM 1077 O O . THR A 1 141 ? 1.858 -14.766 -10.227 1.00 89.88 141 THR A O 1
ATOM 1080 N N . THR A 1 142 ? 0.907 -14.517 -12.245 1.00 94.62 142 THR A N 1
ATOM 1081 C CA . THR A 1 142 ? 2.120 -14.839 -13.009 1.00 94.62 142 THR A CA 1
ATOM 1082 C C . THR A 1 142 ? 3.006 -13.608 -13.180 1.00 94.62 142 THR A C 1
ATOM 1084 O O . THR A 1 142 ? 2.526 -12.469 -13.206 1.00 94.62 142 THR A O 1
ATOM 1087 N N . VAL A 1 143 ? 4.309 -13.826 -13.368 1.00 94.38 143 VAL A N 1
ATOM 1088 C CA . VAL A 1 143 ? 5.265 -12.769 -13.725 1.00 94.38 143 VAL A CA 1
ATOM 1089 C C . VAL A 1 143 ? 4.800 -12.032 -14.982 1.00 94.38 143 VAL A C 1
ATOM 1091 O O . VAL A 1 143 ? 4.842 -10.809 -15.007 1.00 94.38 143 VAL A O 1
ATOM 1094 N N . ASN A 1 144 ? 4.283 -12.736 -15.995 1.00 95.56 144 ASN A N 1
ATOM 1095 C CA . ASN A 1 144 ? 3.758 -12.134 -17.225 1.00 95.56 144 ASN A CA 1
ATOM 1096 C C . ASN A 1 144 ? 2.571 -11.191 -16.978 1.00 95.56 144 ASN A C 1
ATOM 1098 O O . ASN A 1 144 ? 2.506 -10.109 -17.558 1.00 95.56 144 ASN A O 1
ATOM 1102 N N . ALA A 1 145 ? 1.615 -11.588 -16.133 1.00 92.75 145 ALA A N 1
ATOM 1103 C CA . ALA A 1 145 ? 0.469 -10.741 -15.811 1.00 92.75 145 ALA A CA 1
ATOM 1104 C C . ALA A 1 145 ? 0.923 -9.461 -15.095 1.00 92.75 145 ALA A C 1
ATOM 1106 O O . ALA A 1 145 ? 0.504 -8.360 -15.456 1.00 92.75 145 ALA A O 1
ATOM 1107 N N . PHE A 1 146 ? 1.841 -9.606 -14.135 1.00 92.69 146 PHE A N 1
ATOM 1108 C CA . PHE A 1 146 ? 2.432 -8.483 -13.420 1.00 92.69 146 PHE A CA 1
ATOM 1109 C C . PHE A 1 146 ? 3.209 -7.534 -14.341 1.00 92.69 146 PHE A C 1
ATOM 1111 O O . PHE A 1 146 ? 2.947 -6.331 -14.344 1.00 92.69 146 PHE A O 1
ATOM 1118 N N . THR A 1 147 ? 4.127 -8.059 -15.156 1.00 93.44 147 THR A N 1
ATOM 1119 C CA . THR A 1 147 ? 4.956 -7.246 -16.058 1.00 93.44 147 THR A CA 1
ATOM 1120 C C . THR A 1 147 ? 4.102 -6.539 -17.106 1.00 93.44 147 THR A C 1
ATOM 1122 O O . THR A 1 147 ? 4.304 -5.355 -17.354 1.00 93.44 147 THR A O 1
ATOM 1125 N N . LYS A 1 148 ? 3.084 -7.202 -17.673 1.00 92.06 148 LYS A N 1
ATOM 1126 C CA . LYS A 1 148 ? 2.137 -6.566 -18.604 1.00 92.06 148 LYS A CA 1
ATOM 1127 C C . LYS A 1 148 ? 1.385 -5.409 -17.958 1.00 92.06 148 LYS A C 1
ATOM 1129 O O . LYS A 1 148 ? 1.290 -4.345 -18.569 1.00 92.06 148 LYS A O 1
ATOM 1134 N N . ALA A 1 149 ? 0.868 -5.595 -16.745 1.00 89.69 149 ALA A N 1
ATOM 1135 C CA . ALA A 1 149 ? 0.170 -4.532 -16.031 1.00 89.69 149 ALA A CA 1
ATOM 1136 C C . ALA A 1 149 ? 1.106 -3.360 -15.719 1.00 89.69 149 ALA A C 1
ATOM 1138 O O . ALA A 1 149 ? 0.747 -2.214 -15.984 1.00 89.69 149 ALA A O 1
ATOM 1139 N N . PHE A 1 150 ? 2.327 -3.644 -15.257 1.00 91.69 150 PHE A N 1
ATOM 1140 C CA . PHE A 1 150 ? 3.352 -2.631 -15.015 1.00 91.69 150 PHE A CA 1
ATOM 1141 C C . PHE A 1 150 ? 3.677 -1.840 -16.282 1.00 91.69 150 PHE A C 1
ATOM 1143 O O . PHE A 1 150 ? 3.588 -0.617 -16.285 1.00 91.69 150 PHE A O 1
ATOM 1150 N N . ASN A 1 151 ? 3.997 -2.522 -17.381 1.00 90.56 151 ASN A N 1
ATOM 1151 C CA . ASN A 1 151 ? 4.406 -1.885 -18.633 1.00 90.56 151 ASN A CA 1
ATOM 1152 C C . ASN A 1 151 ? 3.259 -1.073 -19.259 1.00 90.56 151 ASN A C 1
ATOM 1154 O O . ASN A 1 151 ? 3.483 -0.003 -19.826 1.00 90.56 151 ASN A O 1
ATOM 1158 N N . LYS A 1 152 ? 2.017 -1.566 -19.145 1.00 87.75 152 LYS A N 1
ATOM 1159 C CA . LYS A 1 152 ? 0.813 -0.850 -19.592 1.00 87.75 152 LYS A CA 1
ATOM 1160 C C . LYS A 1 152 ? 0.618 0.440 -18.798 1.00 87.75 152 LYS A C 1
ATOM 1162 O O . LYS A 1 152 ? 0.280 1.471 -19.382 1.00 87.75 152 LYS A O 1
ATOM 1167 N N . ALA A 1 153 ? 0.816 0.377 -17.485 1.00 84.00 153 ALA A N 1
ATOM 1168 C CA . ALA A 1 153 ? 0.593 1.504 -16.597 1.00 84.00 153 ALA A CA 1
ATOM 1169 C C . ALA A 1 153 ? 1.738 2.535 -16.713 1.00 84.00 153 ALA A C 1
ATOM 1171 O O . ALA A 1 153 ? 1.495 3.723 -16.921 1.00 84.00 153 ALA A O 1
ATOM 1172 N N . CYS A 1 154 ? 2.994 2.086 -16.702 1.00 85.62 154 CYS A N 1
ATOM 1173 C CA . CYS A 1 154 ? 4.199 2.912 -16.774 1.00 85.62 154 CYS A CA 1
ATOM 1174 C C . CYS A 1 154 ? 4.736 3.053 -18.211 1.00 85.62 154 CYS A C 1
ATOM 1176 O O . CYS A 1 154 ? 5.865 2.661 -18.491 1.00 85.62 154 CYS A O 1
ATOM 1178 N N . LYS A 1 155 ? 3.947 3.633 -19.129 1.00 83.75 155 LYS A N 1
ATOM 1179 C CA . LYS A 1 155 ? 4.327 3.827 -20.550 1.00 83.75 155 LYS A CA 1
ATOM 1180 C C . LYS A 1 155 ? 5.784 4.291 -20.729 1.00 83.75 155 LYS A C 1
ATOM 1182 O O . LYS A 1 155 ? 6.157 5.307 -20.154 1.00 83.75 155 LYS A O 1
ATOM 1187 N N . GLY A 1 156 ? 6.561 3.590 -21.560 1.00 83.69 156 GLY A N 1
ATOM 1188 C CA . GLY A 1 156 ? 7.984 3.886 -21.822 1.00 83.69 156 GLY A CA 1
ATOM 1189 C C . GLY A 1 156 ? 8.960 3.162 -20.885 1.00 83.69 156 GLY A C 1
ATOM 1190 O O . GLY A 1 156 ? 10.141 3.024 -21.195 1.00 83.69 156 GLY A O 1
ATOM 1191 N N . VAL A 1 157 ? 8.451 2.598 -19.791 1.00 89.00 157 VAL A N 1
ATOM 1192 C CA . VAL A 1 157 ? 9.211 1.823 -18.811 1.00 89.00 157 VAL A CA 1
ATOM 1193 C C . VAL A 1 157 ? 8.745 0.377 -18.848 1.00 89.00 157 VAL A C 1
ATOM 1195 O O . VAL A 1 157 ? 7.580 0.076 -19.111 1.00 89.00 157 VAL A O 1
ATOM 1198 N N . SER A 1 158 ? 9.665 -0.545 -18.611 1.00 92.25 158 SER A N 1
ATOM 1199 C CA . SER A 1 158 ? 9.348 -1.951 -18.429 1.00 92.25 158 SER A CA 1
ATOM 1200 C C . SER A 1 158 ? 9.940 -2.486 -17.138 1.00 92.25 158 SER A C 1
ATOM 1202 O O . SER A 1 158 ? 10.861 -1.904 -16.568 1.00 92.25 158 SER A O 1
ATOM 1204 N N . VAL A 1 159 ? 9.395 -3.600 -16.663 1.00 93.69 159 VAL A N 1
ATOM 1205 C CA . VAL A 1 159 ? 9.889 -4.279 -15.465 1.00 93.69 159 VAL A CA 1
ATOM 1206 C C . VAL A 1 159 ? 10.258 -5.723 -15.771 1.00 93.69 159 VAL A C 1
ATOM 1208 O O . VAL A 1 159 ? 9.609 -6.395 -16.575 1.00 93.69 159 VAL A O 1
ATOM 1211 N N . ARG A 1 160 ? 11.299 -6.213 -15.104 1.00 93.75 160 ARG A N 1
ATOM 1212 C CA . ARG A 1 160 ? 11.632 -7.635 -14.995 1.00 93.75 160 ARG A CA 1
ATOM 1213 C C . ARG A 1 160 ? 11.621 -8.042 -13.530 1.00 93.75 160 ARG A C 1
ATOM 1215 O O . ARG A 1 160 ? 11.850 -7.216 -12.652 1.00 93.75 160 ARG A O 1
ATOM 1222 N N . VAL A 1 161 ? 11.358 -9.315 -13.268 1.00 93.88 161 VAL A N 1
ATOM 1223 C CA . VAL A 1 161 ? 11.330 -9.872 -11.910 1.00 93.88 161 VAL A CA 1
ATOM 1224 C C . VAL A 1 161 ? 12.516 -10.811 -11.758 1.00 93.88 161 VAL A C 1
ATOM 1226 O O . VAL A 1 161 ? 12.727 -11.674 -12.607 1.00 93.88 161 VAL A O 1
ATOM 1229 N N . TRP A 1 162 ? 13.311 -10.625 -10.712 1.00 93.31 162 TRP A N 1
ATOM 1230 C CA . TRP A 1 162 ? 14.424 -11.505 -10.372 1.00 93.31 162 TRP A CA 1
ATOM 1231 C C . TRP A 1 162 ? 13.928 -12.774 -9.684 1.00 93.31 162 TRP A C 1
ATOM 1233 O O . TRP A 1 162 ? 13.014 -12.722 -8.865 1.00 93.31 162 TRP A O 1
ATOM 1243 N N . CYS A 1 163 ? 14.589 -13.900 -9.945 1.00 89.44 163 CYS A N 1
ATOM 1244 C CA . CYS A 1 163 ? 14.492 -15.057 -9.064 1.00 89.44 163 CYS A CA 1
ATOM 1245 C C . CYS A 1 163 ? 15.205 -14.749 -7.738 1.00 89.44 163 CYS A C 1
ATOM 1247 O O . CYS A 1 163 ? 16.373 -14.339 -7.716 1.00 89.44 163 CYS A O 1
ATOM 1249 N N . LEU A 1 164 ? 14.497 -14.948 -6.627 1.00 86.31 164 LEU A N 1
ATOM 1250 C CA . LEU A 1 164 ? 15.001 -14.690 -5.283 1.00 86.31 164 LEU A CA 1
ATOM 1251 C C . LEU A 1 164 ? 15.271 -15.985 -4.522 1.00 86.31 164 LEU A C 1
ATOM 1253 O O . LEU A 1 164 ? 14.663 -17.028 -4.752 1.00 86.31 164 LEU A O 1
ATOM 1257 N N . THR A 1 165 ? 16.160 -15.892 -3.542 1.00 81.38 165 THR A N 1
ATOM 1258 C CA . THR A 1 165 ? 16.290 -16.913 -2.501 1.00 81.38 165 THR A CA 1
ATOM 1259 C C . THR A 1 165 ? 15.089 -16.834 -1.555 1.00 81.38 165 THR A C 1
ATOM 1261 O O . THR A 1 165 ? 14.923 -15.840 -0.848 1.00 81.38 165 THR A O 1
ATOM 1264 N N . LYS A 1 166 ? 14.260 -17.885 -1.516 1.00 76.38 166 LYS A N 1
ATOM 1265 C CA . LYS A 1 166 ? 12.996 -17.907 -0.752 1.00 76.38 166 LYS A CA 1
ATOM 1266 C C . LYS A 1 166 ? 13.144 -17.492 0.718 1.00 76.38 166 LYS A C 1
ATOM 1268 O O . LYS A 1 166 ? 12.361 -16.687 1.210 1.00 76.38 166 LYS A O 1
ATOM 1273 N N . SER A 1 167 ? 14.208 -17.951 1.381 1.00 74.38 167 SER A N 1
ATOM 1274 C CA . SER A 1 167 ? 14.456 -17.694 2.805 1.00 74.38 167 SER A CA 1
ATOM 1275 C C . SER A 1 167 ? 14.979 -16.295 3.141 1.00 74.38 167 SER A C 1
ATOM 1277 O O . SER A 1 167 ? 14.885 -15.891 4.295 1.00 74.38 167 SER A O 1
ATOM 1279 N N . THR A 1 168 ? 15.570 -15.564 2.186 1.00 75.75 168 THR A N 1
ATOM 1280 C CA . THR A 1 168 ? 16.189 -14.253 2.482 1.00 75.75 168 THR A CA 1
ATOM 1281 C C . THR A 1 168 ? 15.687 -13.107 1.614 1.00 75.75 168 THR A C 1
ATOM 1283 O O . THR A 1 168 ? 16.075 -11.965 1.848 1.00 75.75 168 THR A O 1
ATOM 1286 N N . GLY A 1 169 ? 14.895 -13.392 0.576 1.00 76.94 169 GLY A N 1
ATOM 1287 C CA . GLY A 1 169 ? 14.431 -12.395 -0.391 1.00 76.94 169 GLY A CA 1
ATOM 1288 C C . GLY A 1 169 ? 15.557 -11.761 -1.216 1.00 76.94 169 GLY A C 1
ATOM 1289 O O . GLY A 1 169 ? 15.327 -10.810 -1.959 1.00 76.94 169 GLY A O 1
ATOM 1290 N N . LYS A 1 170 ? 16.796 -12.254 -1.098 1.00 83.31 170 LYS A N 1
ATOM 1291 C CA . LYS A 1 170 ? 17.937 -11.730 -1.852 1.00 83.31 170 LYS A CA 1
ATOM 1292 C C . LYS A 1 170 ? 17.929 -12.278 -3.267 1.00 83.31 170 LYS A C 1
ATOM 1294 O O . LYS A 1 170 ? 17.674 -13.470 -3.466 1.00 83.31 170 LYS A O 1
ATOM 1299 N N . ILE A 1 171 ? 18.275 -11.411 -4.218 1.00 81.44 171 ILE A N 1
ATOM 1300 C CA . ILE A 1 171 ? 18.518 -11.778 -5.614 1.00 81.44 171 ILE A CA 1
ATOM 1301 C C . ILE A 1 171 ? 19.578 -12.877 -5.639 1.00 81.44 171 ILE A C 1
ATOM 1303 O O . ILE A 1 171 ? 20.625 -12.758 -4.997 1.00 81.44 171 ILE A O 1
ATOM 1307 N N . MET A 1 172 ? 19.285 -13.968 -6.343 1.00 76.69 172 MET A N 1
ATOM 1308 C CA . MET A 1 172 ? 20.258 -15.036 -6.543 1.00 76.69 172 MET A CA 1
ATOM 1309 C C . MET A 1 172 ? 21.464 -14.473 -7.313 1.00 76.69 172 MET A C 1
ATOM 1311 O O . MET A 1 172 ? 21.288 -13.731 -8.273 1.00 76.69 172 MET A O 1
ATOM 1315 N N . THR A 1 173 ? 22.691 -14.792 -6.903 1.00 73.81 173 THR A N 1
ATOM 1316 C CA . THR A 1 173 ? 23.918 -14.304 -7.559 1.00 73.81 173 THR A CA 1
ATOM 1317 C C . THR A 1 173 ? 24.645 -15.424 -8.313 1.00 73.81 173 THR A C 1
ATOM 1319 O O . THR A 1 173 ? 24.349 -16.612 -8.147 1.00 73.81 173 THR A O 1
ATOM 1322 N N . GLY A 1 174 ? 25.593 -15.050 -9.181 1.00 70.38 174 GLY A N 1
ATOM 1323 C CA . GLY A 1 174 ? 26.388 -15.991 -9.979 1.00 70.38 174 GLY A CA 1
ATOM 1324 C C . GLY A 1 174 ? 25.556 -16.735 -11.027 1.00 70.38 174 GLY A C 1
ATOM 1325 O O . GLY A 1 174 ? 24.589 -16.194 -11.553 1.00 70.38 174 GLY A O 1
ATOM 1326 N N . ALA A 1 175 ? 25.888 -18.002 -11.295 1.00 68.25 175 ALA A N 1
ATOM 1327 C CA . ALA A 1 175 ? 25.201 -18.839 -12.292 1.00 68.25 175 ALA A CA 1
ATOM 1328 C C . ALA A 1 175 ? 23.696 -19.050 -12.025 1.00 68.25 175 ALA A C 1
ATOM 1330 O O . ALA A 1 175 ? 22.977 -19.557 -12.880 1.00 68.25 175 ALA A O 1
ATOM 1331 N N . ARG A 1 176 ? 23.214 -18.687 -10.830 1.00 69.56 176 ARG A N 1
ATOM 1332 C CA . ARG A 1 176 ? 21.804 -18.787 -10.447 1.00 69.56 176 ARG A CA 1
ATOM 1333 C C . ARG A 1 176 ? 21.072 -17.447 -10.490 1.00 69.56 176 ARG A C 1
ATOM 1335 O O . ARG A 1 176 ? 19.858 -17.440 -10.317 1.00 69.56 176 ARG A O 1
ATOM 1342 N N . GLY A 1 177 ? 21.765 -16.335 -10.730 1.00 81.00 177 GLY A N 1
ATOM 1343 C CA . GLY A 1 177 ? 21.144 -15.025 -10.898 1.00 81.00 177 GLY A CA 1
ATOM 1344 C C . GLY A 1 177 ? 20.511 -14.886 -12.269 1.00 81.00 177 GLY A C 1
ATOM 1345 O O . GLY A 1 177 ? 21.204 -14.687 -13.260 1.00 81.00 177 GLY A O 1
ATOM 1346 N N . HIS A 1 178 ? 19.188 -15.000 -12.328 1.00 87.56 178 HIS A N 1
ATOM 1347 C CA . HIS A 1 178 ? 18.433 -14.865 -13.566 1.00 87.56 178 HIS A CA 1
ATOM 1348 C C . HIS A 1 178 ? 17.064 -14.239 -13.308 1.00 87.56 178 HIS A C 1
ATOM 1350 O O . HIS A 1 178 ? 16.545 -14.249 -12.186 1.00 87.56 178 HIS A O 1
ATOM 1356 N N . PHE A 1 179 ? 16.487 -13.676 -14.366 1.00 92.25 179 PHE A N 1
ATOM 1357 C CA . PHE A 1 179 ? 15.110 -13.209 -14.345 1.00 92.25 179 PHE A CA 1
ATOM 1358 C C . PHE A 1 179 ? 14.144 -14.392 -14.393 1.00 92.25 179 PHE A C 1
ATOM 1360 O O . PHE A 1 179 ? 14.399 -15.394 -15.062 1.00 92.25 179 PHE A O 1
ATOM 1367 N N . ALA A 1 180 ? 13.025 -14.244 -13.698 1.00 92.25 180 ALA A N 1
ATOM 1368 C CA . ALA A 1 180 ? 11.949 -15.213 -13.677 1.00 92.25 180 ALA A CA 1
ATOM 1369 C C . ALA A 1 180 ? 11.326 -15.381 -15.067 1.00 92.25 180 ALA A C 1
ATOM 1371 O O . ALA A 1 180 ? 11.175 -14.415 -15.822 1.00 92.25 180 ALA A O 1
ATOM 1372 N N . SER A 1 181 ? 10.923 -16.612 -15.388 1.00 93.38 181 SER A N 1
ATOM 1373 C CA . SER A 1 181 ? 10.200 -16.875 -16.629 1.00 93.38 181 SER A CA 1
ATOM 1374 C C . SER A 1 181 ? 8.794 -16.253 -16.578 1.00 93.38 181 SER A C 1
ATOM 1376 O O . SER A 1 181 ? 8.220 -16.143 -15.491 1.00 93.38 181 SER A O 1
ATOM 1378 N N . PRO A 1 182 ? 8.200 -15.866 -17.722 1.00 94.12 182 PRO A N 1
ATOM 1379 C CA . PRO A 1 182 ? 6.879 -15.235 -17.745 1.00 94.12 182 PRO A CA 1
ATOM 1380 C C . PRO A 1 182 ? 5.773 -16.068 -17.074 1.00 94.12 182 PRO A C 1
ATOM 1382 O O . PRO A 1 182 ? 4.891 -15.502 -16.429 1.00 94.12 182 PRO A O 1
ATOM 1385 N N . GLU A 1 183 ? 5.834 -17.395 -17.191 1.00 95.31 183 GLU A N 1
ATOM 1386 C CA . GLU A 1 183 ? 4.827 -18.316 -16.642 1.00 95.31 183 GLU A CA 1
ATOM 1387 C C . GLU A 1 183 ? 5.011 -18.597 -15.142 1.00 95.31 183 GLU A C 1
ATOM 1389 O O . GLU A 1 183 ? 4.139 -19.184 -14.502 1.00 95.31 183 GLU A O 1
ATOM 1394 N N . THR A 1 184 ? 6.133 -18.176 -14.550 1.00 93.75 184 THR A N 1
ATOM 1395 C CA . THR A 1 184 ? 6.394 -18.380 -13.123 1.00 93.75 184 THR A CA 1
ATOM 1396 C C . THR A 1 184 ? 5.392 -17.590 -12.281 1.00 93.75 184 THR A C 1
ATOM 1398 O O . THR A 1 184 ? 5.100 -16.426 -12.563 1.00 93.75 184 THR A O 1
ATOM 1401 N N . LEU A 1 185 ? 4.867 -18.210 -11.222 1.00 92.75 185 LEU A N 1
ATOM 1402 C CA . LEU A 1 185 ? 4.013 -17.527 -10.253 1.00 92.75 185 LEU A CA 1
ATOM 1403 C C . LEU A 1 185 ? 4.860 -16.614 -9.373 1.00 92.75 185 LEU A C 1
ATOM 1405 O O . LEU A 1 185 ? 5.951 -16.993 -8.948 1.00 92.75 185 LEU A O 1
ATOM 1409 N N . LEU A 1 186 ? 4.345 -15.432 -9.035 1.00 90.75 186 LEU A N 1
ATOM 1410 C CA . LEU A 1 186 ? 5.103 -14.474 -8.236 1.00 90.75 186 LEU A CA 1
ATOM 1411 C C . LEU A 1 186 ? 5.514 -15.050 -6.868 1.00 90.75 186 LEU A C 1
ATOM 1413 O O . LEU A 1 186 ? 6.599 -14.731 -6.395 1.00 90.75 186 LEU A O 1
ATOM 1417 N N . LYS A 1 187 ? 4.708 -15.944 -6.265 1.00 88.50 187 LYS A N 1
ATOM 1418 C CA . LYS A 1 187 ? 5.055 -16.630 -4.999 1.00 88.50 187 LYS A CA 1
ATOM 1419 C C . LYS A 1 187 ? 6.337 -17.449 -5.065 1.00 88.50 187 LYS A C 1
ATOM 1421 O O . LYS A 1 187 ? 6.955 -17.704 -4.038 1.00 88.50 187 LYS A O 1
ATOM 1426 N N . ASP A 1 188 ? 6.702 -17.920 -6.252 1.00 88.69 188 ASP A N 1
ATOM 1427 C CA . ASP A 1 188 ? 7.856 -18.794 -6.430 1.00 88.69 188 ASP A CA 1
ATOM 1428 C C . ASP A 1 188 ? 9.144 -17.995 -6.629 1.00 88.69 188 ASP A C 1
ATOM 1430 O O . ASP A 1 188 ? 10.233 -18.560 -6.556 1.00 88.69 188 ASP A O 1
ATOM 1434 N N . VAL A 1 189 ? 9.013 -16.680 -6.818 1.00 89.50 189 VAL A N 1
ATOM 1435 C CA . VAL A 1 189 ? 10.109 -15.723 -7.009 1.00 89.50 189 VAL A CA 1
ATOM 1436 C C . VAL A 1 189 ? 10.041 -14.559 -6.019 1.00 89.50 189 VAL A C 1
ATOM 1438 O O . VAL A 1 189 ? 10.713 -13.549 -6.204 1.00 89.50 189 VAL A O 1
ATOM 1441 N N . SER A 1 190 ? 9.252 -14.706 -4.955 1.00 87.25 190 SER A N 1
ATOM 1442 C CA . SER A 1 190 ? 9.184 -13.774 -3.835 1.00 87.25 190 SER A CA 1
ATOM 1443 C C . SER A 1 190 ? 9.852 -14.352 -2.588 1.00 87.25 190 SER A C 1
ATOM 1445 O O . SER A 1 190 ? 10.032 -15.563 -2.467 1.00 87.25 190 SER A O 1
ATOM 1447 N N . GLU A 1 191 ? 10.174 -13.493 -1.626 1.00 83.62 191 GLU A N 1
ATOM 1448 C CA . GLU A 1 191 ? 10.475 -13.925 -0.257 1.00 83.62 191 GLU A CA 1
ATOM 1449 C C . GLU A 1 191 ? 9.269 -14.660 0.358 1.00 83.62 191 GLU A C 1
ATOM 1451 O O . GLU A 1 191 ? 8.115 -14.259 0.147 1.00 83.62 191 GLU A O 1
ATOM 1456 N N . ASP A 1 192 ? 9.528 -15.738 1.103 1.00 77.75 192 ASP A N 1
ATOM 1457 C CA . ASP A 1 192 ? 8.475 -16.557 1.707 1.00 77.75 192 ASP A CA 1
ATOM 1458 C C . ASP A 1 192 ? 7.532 -15.707 2.576 1.00 77.75 192 ASP A C 1
ATOM 1460 O O . ASP A 1 192 ? 7.946 -14.814 3.314 1.00 77.75 192 ASP A O 1
ATOM 1464 N N . ASN A 1 193 ? 6.231 -15.999 2.485 1.00 66.81 193 ASN A N 1
ATOM 1465 C CA . ASN A 1 193 ? 5.138 -15.336 3.212 1.00 66.81 193 ASN A CA 1
ATOM 1466 C C . ASN A 1 193 ? 4.902 -13.841 2.911 1.00 66.81 193 ASN A C 1
ATOM 1468 O O . ASN A 1 193 ? 3.915 -13.300 3.402 1.00 66.81 193 ASN A O 1
ATOM 1472 N N . LYS A 1 194 ? 5.712 -13.175 2.073 1.00 70.94 194 LYS A N 1
ATOM 1473 C CA . LYS A 1 194 ? 5.529 -11.740 1.765 1.00 70.94 194 LYS A CA 1
ATOM 1474 C C . LYS A 1 194 ? 4.567 -11.425 0.630 1.00 70.94 194 LYS A C 1
ATOM 1476 O O . LYS A 1 194 ? 4.109 -10.298 0.528 1.00 70.94 194 LYS A O 1
ATOM 1481 N N . ILE A 1 195 ? 4.243 -12.390 -0.227 1.00 71.69 195 ILE A N 1
ATOM 1482 C CA . ILE A 1 195 ? 3.331 -12.133 -1.351 1.00 71.69 195 ILE A CA 1
ATOM 1483 C C . ILE A 1 195 ? 1.855 -12.359 -1.019 1.00 71.69 195 ILE A C 1
ATOM 1485 O O . ILE A 1 195 ? 0.975 -12.228 -1.876 1.00 71.69 195 ILE A O 1
ATOM 1489 N N . ALA A 1 196 ? 1.565 -12.771 0.213 1.00 51.03 196 ALA A N 1
ATOM 1490 C CA . ALA A 1 196 ? 0.216 -13.097 0.613 1.00 51.03 196 ALA A CA 1
ATOM 1491 C C . ALA A 1 196 ? -0.609 -11.806 0.757 1.00 51.03 196 ALA A C 1
ATOM 1493 O O . ALA A 1 196 ? -0.583 -11.155 1.789 1.00 51.03 196 ALA A O 1
ATOM 1494 N N . GLN A 1 197 ? -1.415 -11.527 -0.276 1.00 56.16 197 GLN A N 1
ATOM 1495 C CA . GLN A 1 197 ? -2.601 -10.657 -0.241 1.00 56.16 197 GLN A CA 1
ATOM 1496 C C . GLN A 1 197 ? -2.367 -9.146 -0.402 1.00 56.16 197 GLN A C 1
ATOM 1498 O O . GLN A 1 197 ? -3.029 -8.339 0.252 1.00 56.16 197 GLN A O 1
ATOM 1503 N N . HIS A 1 198 ? -1.514 -8.730 -1.341 1.00 56.38 198 HIS A N 1
ATOM 1504 C CA . HIS A 1 198 ? -1.452 -7.316 -1.708 1.00 56.38 198 HIS A CA 1
ATOM 1505 C C . HIS A 1 198 ? -2.475 -6.967 -2.798 1.00 56.38 198 HIS A C 1
ATOM 1507 O O . HIS A 1 198 ? -2.650 -7.679 -3.790 1.00 56.38 198 HIS A O 1
ATOM 1513 N N . GLY A 1 199 ? -3.199 -5.871 -2.558 1.00 56.19 199 GLY A N 1
ATOM 1514 C CA . GLY A 1 199 ? -4.195 -5.306 -3.462 1.00 56.19 199 GLY A CA 1
ATOM 1515 C C . GLY A 1 199 ? -3.586 -4.629 -4.692 1.00 56.19 199 GLY A C 1
ATOM 1516 O O . GLY A 1 199 ? -2.591 -5.082 -5.249 1.00 56.19 199 GLY A O 1
ATOM 1517 N N . VAL A 1 200 ? -4.211 -3.533 -5.121 1.00 61.41 200 VAL A N 1
ATOM 1518 C CA . VAL A 1 200 ? -3.725 -2.675 -6.207 1.00 61.41 200 VAL A CA 1
ATOM 1519 C C . VAL A 1 200 ? -2.363 -2.102 -5.808 1.00 61.41 200 VAL A C 1
ATOM 1521 O O . VAL A 1 200 ? -2.238 -1.507 -4.737 1.00 61.41 200 VAL A O 1
ATOM 1524 N N . ILE A 1 201 ? -1.340 -2.275 -6.651 1.00 72.25 201 ILE A N 1
ATOM 1525 C CA . ILE A 1 201 ? -0.062 -1.580 -6.454 1.00 72.25 201 ILE A CA 1
ATOM 1526 C C . ILE A 1 201 ? -0.190 -0.169 -6.997 1.00 72.25 201 ILE A C 1
ATOM 1528 O O . ILE A 1 201 ? -0.576 0.000 -8.149 1.00 72.25 201 ILE A O 1
ATOM 1532 N N . VAL A 1 202 ? 0.244 0.816 -6.220 1.00 72.25 202 VAL A N 1
ATOM 1533 C CA . VAL A 1 202 ? 0.395 2.191 -6.690 1.00 72.25 202 VAL A CA 1
ATOM 1534 C C . VAL A 1 202 ? 1.876 2.545 -6.759 1.00 72.25 202 VAL A C 1
ATOM 1536 O O . VAL A 1 202 ? 2.628 2.332 -5.808 1.00 72.25 202 VAL A O 1
ATOM 1539 N N . ILE A 1 203 ? 2.302 3.057 -7.909 1.00 81.69 203 ILE A N 1
ATOM 1540 C CA . ILE A 1 203 ? 3.667 3.496 -8.185 1.00 81.69 203 ILE A CA 1
ATOM 1541 C C . ILE A 1 203 ? 3.668 5.013 -8.233 1.00 81.69 203 ILE A C 1
ATOM 1543 O O . ILE A 1 203 ? 2.957 5.607 -9.042 1.00 81.69 203 ILE A O 1
ATOM 1547 N N . ASN A 1 204 ? 4.513 5.633 -7.414 1.00 80.81 204 ASN A N 1
ATOM 1548 C CA . ASN A 1 204 ? 4.800 7.051 -7.528 1.00 80.81 204 ASN A CA 1
ATOM 1549 C C . ASN A 1 204 ? 5.927 7.270 -8.531 1.00 80.81 204 ASN A C 1
ATOM 1551 O O . ASN A 1 204 ? 7.079 6.932 -8.285 1.00 80.81 204 ASN A O 1
ATOM 1555 N N . THR A 1 205 ? 5.606 7.829 -9.689 1.00 83.12 205 THR A N 1
ATOM 1556 C CA . THR A 1 205 ? 6.583 8.033 -10.750 1.00 83.12 205 THR A CA 1
ATOM 1557 C C . THR A 1 205 ? 7.543 9.184 -10.486 1.00 83.12 205 THR A C 1
ATOM 1559 O O . THR A 1 205 ? 8.572 9.266 -11.154 1.00 83.12 205 THR A O 1
ATOM 1562 N N . ALA A 1 206 ? 7.286 10.023 -9.482 1.00 81.62 206 ALA A N 1
ATOM 1563 C CA . ALA A 1 206 ? 8.292 10.952 -8.982 1.00 81.62 206 ALA A CA 1
ATOM 1564 C C . ALA A 1 206 ? 9.355 10.272 -8.104 1.00 81.62 206 ALA A C 1
ATOM 1566 O O . ALA A 1 206 ? 10.395 10.884 -7.864 1.00 81.62 206 ALA A O 1
ATOM 1567 N N . ASP A 1 207 ? 9.130 9.037 -7.646 1.00 83.00 207 ASP A N 1
ATOM 1568 C CA . ASP A 1 207 ? 10.136 8.305 -6.883 1.00 83.00 207 ASP A CA 1
ATOM 1569 C C . ASP A 1 207 ? 11.291 7.868 -7.785 1.00 83.00 207 ASP A C 1
ATOM 1571 O O . ASP A 1 207 ? 11.113 7.516 -8.959 1.00 83.00 207 ASP A O 1
ATOM 1575 N N . GLN A 1 208 ? 12.490 7.864 -7.200 1.00 90.62 208 GLN A N 1
ATOM 1576 C CA . GLN A 1 208 ? 13.679 7.299 -7.828 1.00 90.62 208 GLN A CA 1
ATOM 1577 C C . GLN A 1 208 ? 13.520 5.787 -8.016 1.00 90.62 208 GLN A C 1
ATOM 1579 O O . GLN A 1 208 ? 12.918 5.105 -7.180 1.00 90.62 208 GLN A O 1
ATOM 1584 N N . VAL A 1 209 ? 14.118 5.241 -9.073 1.00 92.75 209 VAL A N 1
ATOM 1585 C CA . VAL A 1 209 ? 14.077 3.810 -9.401 1.00 92.75 209 VAL A CA 1
ATOM 1586 C C . VAL A 1 209 ? 14.503 2.953 -8.206 1.00 92.75 209 VAL A C 1
ATOM 1588 O O . VAL A 1 209 ? 13.796 2.003 -7.863 1.00 92.75 209 VAL A O 1
ATOM 1591 N N . LYS A 1 210 ? 15.564 3.331 -7.478 1.00 92.69 210 LYS A N 1
ATOM 1592 C CA . LYS A 1 210 ? 15.995 2.615 -6.261 1.00 92.69 210 LYS A CA 1
ATOM 1593 C C . LYS A 1 210 ? 14.936 2.572 -5.157 1.00 92.69 210 LYS A C 1
ATOM 1595 O O . LYS A 1 210 ? 14.821 1.577 -4.439 1.00 92.69 210 LYS A O 1
ATOM 1600 N N . VAL A 1 211 ? 14.143 3.636 -5.012 1.00 86.94 211 VAL A N 1
ATOM 1601 C CA . VAL A 1 211 ? 13.066 3.724 -4.012 1.00 86.94 211 VAL A CA 1
ATOM 1602 C C . VAL A 1 211 ? 11.919 2.799 -4.403 1.00 86.94 211 VAL A C 1
ATOM 1604 O O . VAL A 1 211 ? 11.413 2.064 -3.551 1.00 86.94 211 VAL A O 1
ATOM 1607 N N . VAL A 1 212 ? 11.571 2.754 -5.691 1.00 88.31 212 VAL A N 1
ATOM 1608 C CA . VAL A 1 212 ? 10.561 1.829 -6.217 1.00 88.31 212 VAL A CA 1
ATOM 1609 C C . VAL A 1 212 ? 11.020 0.379 -6.031 1.00 88.31 212 VAL A C 1
ATOM 1611 O O . VAL A 1 212 ? 10.303 -0.401 -5.406 1.00 88.31 212 VAL A O 1
ATOM 1614 N N . LYS A 1 213 ? 12.247 0.025 -6.446 1.00 92.50 213 LYS A N 1
ATOM 1615 C CA . LYS A 1 213 ? 12.834 -1.318 -6.243 1.00 92.50 213 LYS A CA 1
ATOM 1616 C C . LYS A 1 213 ? 12.790 -1.741 -4.769 1.00 92.50 213 LYS A C 1
ATOM 1618 O O . LYS A 1 213 ? 12.307 -2.825 -4.441 1.00 92.50 213 LYS A O 1
ATOM 1623 N N . LYS A 1 214 ? 13.224 -0.859 -3.860 1.00 85.25 214 LYS A N 1
ATOM 1624 C CA . LYS A 1 214 ? 13.209 -1.108 -2.409 1.00 85.25 214 LYS A CA 1
ATOM 1625 C C . LYS A 1 214 ? 11.795 -1.281 -1.860 1.00 85.25 214 LYS A C 1
ATOM 1627 O O . LYS A 1 214 ? 11.583 -2.119 -0.985 1.00 85.25 214 LYS A O 1
ATOM 1632 N N . THR A 1 215 ? 10.839 -0.504 -2.360 1.00 82.94 215 THR A N 1
ATOM 1633 C CA . THR A 1 215 ? 9.430 -0.622 -1.973 1.00 82.94 215 THR A CA 1
ATOM 1634 C C . THR A 1 215 ? 8.883 -1.984 -2.365 1.00 82.94 215 THR A C 1
ATOM 1636 O O . THR A 1 215 ? 8.299 -2.650 -1.519 1.00 82.94 215 THR A O 1
ATOM 1639 N N . PHE A 1 216 ? 9.146 -2.450 -3.586 1.00 87.56 216 PHE A N 1
ATOM 1640 C CA . PHE A 1 216 ? 8.701 -3.770 -4.030 1.00 87.56 216 PHE A CA 1
ATOM 1641 C C . PHE A 1 216 ? 9.322 -4.916 -3.229 1.00 87.56 216 PHE A C 1
ATOM 1643 O O . PHE A 1 216 ? 8.605 -5.821 -2.798 1.00 87.56 216 PHE A O 1
ATOM 1650 N N . ALA A 1 217 ? 10.622 -4.838 -2.949 1.00 86.38 217 ALA A N 1
ATOM 1651 C CA . ALA A 1 217 ? 11.301 -5.837 -2.131 1.00 86.38 217 ALA A CA 1
ATOM 1652 C C . ALA A 1 217 ? 10.744 -5.864 -0.701 1.00 86.38 217 ALA A C 1
ATOM 1654 O O . ALA A 1 217 ? 10.465 -6.926 -0.151 1.00 86.38 217 ALA A O 1
ATOM 1655 N N . LYS A 1 218 ? 10.541 -4.688 -0.096 1.00 81.06 218 LYS A N 1
ATOM 1656 C CA . LYS A 1 218 ? 10.066 -4.586 1.286 1.00 81.06 218 LYS A CA 1
ATOM 1657 C C . LYS A 1 218 ? 8.599 -4.984 1.430 1.00 81.06 218 LYS A C 1
ATOM 1659 O O . LYS A 1 218 ? 8.271 -5.700 2.368 1.00 81.06 218 LYS A O 1
ATOM 1664 N N . MET A 1 219 ? 7.744 -4.475 0.547 1.00 75.56 219 MET A N 1
ATOM 1665 C CA . MET A 1 219 ? 6.291 -4.597 0.661 1.00 75.56 219 MET A CA 1
ATOM 1666 C C . MET A 1 219 ? 5.775 -5.909 0.092 1.00 75.56 219 MET A C 1
ATOM 1668 O O . MET A 1 219 ? 4.866 -6.473 0.673 1.00 75.56 219 MET A O 1
ATOM 1672 N N . TYR A 1 220 ? 6.338 -6.376 -1.023 1.00 81.44 220 TYR A N 1
ATOM 1673 C CA . TYR A 1 220 ? 5.802 -7.517 -1.773 1.00 81.44 220 TYR A CA 1
ATOM 1674 C C . TYR A 1 220 ? 6.761 -8.711 -1.799 1.00 81.44 220 TYR A C 1
ATOM 1676 O O . TYR A 1 220 ? 6.457 -9.735 -2.406 1.00 81.44 220 TYR A O 1
ATOM 1684 N N . GLY A 1 221 ? 7.946 -8.574 -1.192 1.00 84.62 221 GLY A N 1
ATOM 1685 C CA . GLY A 1 221 ? 8.995 -9.585 -1.269 1.00 84.62 221 GLY A CA 1
ATOM 1686 C C . GLY A 1 221 ? 9.531 -9.783 -2.685 1.00 84.62 221 GLY A C 1
ATOM 1687 O O . GLY A 1 221 ? 10.057 -10.852 -2.959 1.00 84.62 221 GLY A O 1
ATOM 1688 N N . LEU A 1 222 ? 9.364 -8.810 -3.591 1.00 88.44 222 LEU A N 1
ATOM 1689 C CA . LEU A 1 222 ? 9.731 -8.931 -5.005 1.00 88.44 222 LEU A CA 1
ATOM 1690 C C . LEU A 1 222 ? 10.991 -8.130 -5.330 1.00 88.44 222 LEU A C 1
ATOM 1692 O O . LEU A 1 222 ? 11.043 -6.918 -5.127 1.00 88.44 222 LEU A O 1
ATOM 1696 N N . GLY A 1 223 ? 11.983 -8.792 -5.920 1.00 91.81 223 GLY A N 1
ATOM 1697 C CA . GLY A 1 223 ? 13.124 -8.131 -6.535 1.00 91.81 223 GLY A CA 1
ATOM 1698 C C . GLY A 1 223 ? 12.762 -7.772 -7.962 1.00 91.81 223 GLY A C 1
ATOM 1699 O O . GLY A 1 223 ? 12.615 -8.658 -8.801 1.00 91.81 223 GLY A O 1
ATOM 1700 N N . ILE A 1 224 ? 12.611 -6.483 -8.239 1.00 93.25 224 ILE A N 1
ATOM 1701 C CA . ILE A 1 224 ? 12.302 -6.001 -9.583 1.00 93.25 224 ILE A CA 1
ATOM 1702 C C . ILE A 1 224 ? 13.492 -5.264 -10.185 1.00 93.25 224 ILE A C 1
ATOM 1704 O O . ILE A 1 224 ? 14.252 -4.604 -9.479 1.00 93.25 224 ILE A O 1
ATOM 1708 N N . GLU A 1 225 ? 13.615 -5.352 -11.502 1.00 94.69 225 GLU A N 1
ATOM 1709 C CA . GLU A 1 225 ? 14.525 -4.542 -12.296 1.00 94.69 225 GLU A CA 1
ATOM 1710 C C . GLU A 1 225 ? 13.717 -3.650 -13.226 1.00 94.69 225 GLU A C 1
ATOM 1712 O O . GLU A 1 225 ? 12.889 -4.137 -13.998 1.00 94.69 225 GLU A O 1
ATOM 1717 N N . ILE A 1 226 ? 13.956 -2.343 -13.143 1.00 93.75 226 ILE A N 1
ATOM 1718 C CA . ILE A 1 226 ? 13.346 -1.369 -14.040 1.00 93.75 226 ILE A CA 1
ATOM 1719 C C . ILE A 1 226 ? 14.248 -1.234 -15.259 1.00 93.75 226 ILE A C 1
ATOM 1721 O O . ILE A 1 226 ? 15.434 -0.932 -15.133 1.00 93.75 226 ILE A O 1
ATOM 1725 N N . VAL A 1 227 ? 13.676 -1.472 -16.433 1.00 92.81 227 VAL A N 1
ATOM 1726 C CA . VAL A 1 227 ? 14.383 -1.429 -17.710 1.00 92.81 227 VAL A CA 1
ATOM 1727 C C . VAL A 1 227 ? 13.690 -0.483 -18.684 1.00 92.81 227 VAL A C 1
ATOM 1729 O O . VAL A 1 227 ? 12.484 -0.238 -18.590 1.00 92.81 227 VAL A O 1
ATOM 1732 N N . THR A 1 228 ? 14.435 0.044 -19.648 1.00 87.81 228 THR A N 1
ATOM 1733 C CA . THR A 1 228 ? 13.860 0.819 -20.751 1.00 87.81 228 THR A CA 1
ATOM 1734 C C . THR A 1 228 ? 12.937 -0.068 -21.592 1.00 87.81 228 THR A C 1
ATOM 1736 O O . THR A 1 228 ? 13.261 -1.223 -21.883 1.00 87.81 228 THR A O 1
ATOM 1739 N N . ALA A 1 229 ? 11.780 0.452 -22.020 1.00 79.50 229 ALA A N 1
ATOM 1740 C CA . ALA A 1 229 ? 10.872 -0.325 -22.875 1.00 79.50 229 ALA A CA 1
ATOM 1741 C C . ALA A 1 229 ? 11.502 -0.653 -24.240 1.00 79.50 229 ALA A C 1
ATOM 1743 O O . ALA A 1 229 ? 11.251 -1.713 -24.812 1.00 79.50 229 ALA A O 1
ATOM 1744 N N . ARG A 1 230 ? 12.354 0.245 -24.754 1.00 69.75 230 ARG A N 1
ATOM 1745 C CA . ARG A 1 230 ? 13.168 0.016 -25.953 1.00 69.75 230 ARG A CA 1
ATOM 1746 C C . ARG A 1 230 ? 14.550 -0.486 -25.542 1.00 69.75 230 ARG A C 1
ATOM 1748 O O . ARG A 1 230 ? 15.297 0.227 -24.883 1.00 69.75 230 ARG A O 1
ATOM 1755 N N . GLY A 1 231 ? 14.882 -1.714 -25.929 1.00 67.06 231 GLY A N 1
ATOM 1756 C CA . GLY A 1 231 ? 16.207 -2.308 -25.712 1.00 67.06 231 GLY A CA 1
ATOM 1757 C C . GLY A 1 231 ? 16.385 -3.052 -24.385 1.00 67.06 231 GLY A C 1
ATOM 1758 O O . GLY A 1 231 ? 17.312 -3.848 -24.277 1.00 67.06 231 GLY A O 1
ATOM 1759 N N . GLY A 1 232 ? 15.492 -2.872 -23.402 1.00 81.25 232 GLY A N 1
ATOM 1760 C CA . GLY A 1 232 ? 15.511 -3.647 -22.158 1.00 81.25 232 GLY A CA 1
ATOM 1761 C C . GLY A 1 232 ? 16.774 -3.442 -21.319 1.00 81.25 232 GLY A C 1
ATOM 1762 O O . GLY A 1 232 ? 17.192 -4.374 -20.628 1.00 81.25 232 GLY A O 1
ATOM 1763 N N . GLN A 1 233 ? 17.383 -2.257 -21.416 1.00 87.44 233 GLN A N 1
ATOM 1764 C CA . GLN A 1 233 ? 18.567 -1.879 -20.650 1.00 87.44 233 GLN A CA 1
ATOM 1765 C C . GLN A 1 233 ? 18.159 -1.472 -19.237 1.00 87.44 233 GLN A C 1
ATOM 1767 O O . GLN A 1 233 ? 17.129 -0.819 -19.060 1.00 87.44 233 GLN A O 1
ATOM 1772 N N . SER A 1 234 ? 18.962 -1.851 -18.242 1.00 88.75 234 SER A N 1
ATOM 1773 C CA . SER A 1 234 ? 18.780 -1.389 -16.866 1.00 88.75 234 SER A CA 1
ATOM 1774 C C . SER A 1 234 ? 18.820 0.128 -16.799 1.00 88.75 234 SER A C 1
ATOM 1776 O O . SER A 1 234 ? 19.644 0.779 -17.440 1.00 88.75 234 SER A O 1
ATOM 1778 N N . VAL A 1 235 ? 17.900 0.673 -16.019 1.00 91.25 235 VAL A N 1
ATOM 1779 C CA . VAL A 1 235 ? 17.762 2.107 -15.811 1.00 91.25 235 VAL A CA 1
ATOM 1780 C C . VAL A 1 235 ? 18.579 2.523 -14.594 1.00 91.25 235 VAL A C 1
ATOM 1782 O O . VAL A 1 235 ? 18.620 1.795 -13.604 1.00 91.25 235 VAL A O 1
ATOM 1785 N N . ASP A 1 236 ? 19.197 3.703 -14.668 1.00 91.62 236 ASP A N 1
ATOM 1786 C CA . ASP A 1 236 ? 19.913 4.310 -13.547 1.00 91.62 236 ASP A CA 1
ATOM 1787 C C . ASP A 1 236 ? 18.992 4.470 -12.321 1.00 91.62 236 ASP A C 1
ATOM 1789 O O . ASP A 1 236 ? 17.877 4.996 -12.401 1.00 91.62 236 ASP A O 1
ATOM 1793 N N . ASP A 1 237 ? 19.482 3.997 -11.180 1.00 93.19 237 ASP A N 1
ATOM 1794 C CA . ASP A 1 237 ? 18.777 3.933 -9.906 1.00 93.19 237 ASP A CA 1
ATOM 1795 C C . ASP A 1 237 ? 18.438 5.320 -9.321 1.00 93.19 237 ASP A C 1
ATOM 1797 O O . ASP A 1 237 ? 17.507 5.426 -8.509 1.00 93.19 237 ASP A O 1
ATOM 1801 N N . ASP A 1 238 ? 19.148 6.372 -9.742 1.00 92.81 238 ASP A N 1
ATOM 1802 C CA . ASP A 1 238 ? 18.934 7.755 -9.308 1.00 92.81 238 ASP A CA 1
ATOM 1803 C C . ASP A 1 238 ? 17.907 8.518 -10.160 1.00 92.81 238 ASP A C 1
ATOM 1805 O O . ASP A 1 238 ? 17.407 9.567 -9.729 1.00 92.81 238 ASP A O 1
ATOM 1809 N N . LEU A 1 239 ? 17.523 7.986 -11.326 1.00 91.94 239 LEU A N 1
ATOM 1810 C CA . LEU A 1 239 ? 16.450 8.556 -12.138 1.00 91.94 239 LEU A CA 1
ATOM 1811 C C . LEU A 1 239 ? 15.080 8.287 -11.517 1.00 91.94 239 LEU A C 1
ATOM 1813 O O . LEU A 1 239 ? 14.840 7.256 -10.894 1.00 91.94 239 LEU A O 1
ATOM 1817 N N . THR A 1 240 ? 14.141 9.208 -11.731 1.00 89.75 240 THR A N 1
ATOM 1818 C CA . THR A 1 240 ? 12.731 8.991 -11.386 1.00 89.75 240 THR A CA 1
ATOM 1819 C C . THR A 1 240 ? 12.028 8.217 -12.490 1.00 89.75 240 THR A C 1
ATOM 1821 O O . THR A 1 240 ? 12.345 8.399 -13.667 1.00 89.75 240 THR A O 1
ATOM 1824 N N . ILE A 1 241 ? 11.019 7.407 -12.157 1.00 88.25 241 ILE A N 1
ATOM 1825 C CA . ILE A 1 241 ? 10.237 6.687 -13.181 1.00 88.25 241 ILE A CA 1
ATOM 1826 C C . ILE A 1 241 ? 9.669 7.672 -14.216 1.00 88.25 241 ILE A C 1
ATOM 1828 O O . ILE A 1 241 ? 9.659 7.380 -15.406 1.00 88.25 241 ILE A O 1
ATOM 1832 N N . ARG A 1 242 ? 9.252 8.874 -13.799 1.00 86.06 242 ARG A N 1
ATOM 1833 C CA . ARG A 1 242 ? 8.743 9.933 -14.678 1.00 86.06 242 ARG A CA 1
ATOM 1834 C C . ARG A 1 242 ? 9.778 10.361 -15.721 1.00 86.06 242 ARG A C 1
ATOM 1836 O O . ARG A 1 242 ? 9.406 10.550 -16.876 1.00 86.06 242 ARG A O 1
ATOM 1843 N N . ASN A 1 243 ? 11.044 10.508 -15.336 1.00 85.50 243 ASN A N 1
ATOM 1844 C CA . ASN A 1 243 ? 12.109 10.886 -16.268 1.00 85.50 243 ASN A CA 1
ATOM 1845 C C . ASN A 1 243 ? 12.379 9.768 -17.276 1.00 85.50 243 ASN A C 1
ATOM 1847 O O . ASN A 1 243 ? 12.515 10.033 -18.465 1.00 85.50 243 ASN A O 1
ATOM 1851 N N . VAL A 1 244 ? 12.353 8.519 -16.816 1.00 85.19 244 VAL A N 1
ATOM 1852 C CA . VAL A 1 244 ? 12.568 7.337 -17.662 1.00 85.19 244 VAL A CA 1
ATOM 1853 C C . VAL A 1 244 ? 11.433 7.171 -18.673 1.00 85.19 244 VAL A C 1
ATOM 1855 O O . VAL A 1 244 ? 11.681 6.826 -19.816 1.00 85.19 244 VAL A O 1
ATOM 1858 N N . ARG A 1 245 ? 10.185 7.482 -18.293 1.00 80.88 245 ARG A N 1
ATOM 1859 C CA . ARG A 1 245 ? 9.019 7.459 -19.200 1.00 80.88 245 ARG A CA 1
ATOM 1860 C C . ARG A 1 245 ? 9.125 8.452 -20.365 1.00 80.88 245 ARG A C 1
ATOM 1862 O O . ARG A 1 245 ? 8.406 8.289 -21.349 1.00 80.88 245 ARG A O 1
ATOM 1869 N N . LYS A 1 246 ? 9.915 9.521 -20.210 1.00 74.38 246 LYS A N 1
ATOM 1870 C CA . LYS A 1 246 ? 10.048 10.609 -21.192 1.00 74.38 246 LYS A CA 1
ATOM 1871 C C . LYS A 1 246 ? 11.227 10.427 -22.154 1.00 74.38 246 LYS A C 1
ATOM 1873 O O . LYS A 1 246 ? 11.240 11.118 -23.170 1.00 74.38 246 LYS A O 1
ATOM 1878 N N . GLY A 1 247 ? 12.194 9.572 -21.815 1.00 60.06 247 GLY A N 1
ATOM 1879 C CA . GLY A 1 247 ? 13.331 9.211 -22.673 1.00 60.06 247 GLY A CA 1
ATOM 1880 C C . GLY A 1 247 ? 12.988 8.065 -23.610 1.00 60.06 247 GLY A C 1
ATOM 1881 O O . GLY A 1 247 ? 13.447 8.111 -24.770 1.00 60.06 247 GLY A O 1
#

Radius of gyration: 18.88 Å; chains: 1; bounding box: 46×39×54 Å

pLDDT: mean 82.21, std 13.13, range [27.2, 96.5]